Protein 5O77 (pdb70)

Solvent-accessible surface area: 16601 Å² total; per-residue (Å²): 52,103,105,100,93,126,124,43,56,80,61,48,74,40,7,51,105,3,26,23,59,19,86,38,42,99,68,138,86,66,50,92,64,43,37,43,28,40,48,0,53,106,22,67,5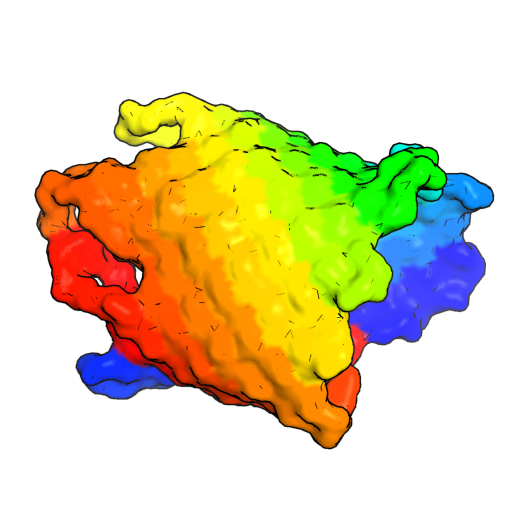3,94,85,69,126,112,48,42,5,48,24,33,78,19,57,20,51,30,51,45,80,110,165,87,70,68,82,69,122,60,36,10,42,29,66,12,91,99,24,56,112,178,10,18,102,10,122,14,33,21,63,0,0,0,38,39,0,0,43,10,3,47,74,18,15,44,37,12,14,49,0,0,9,42,66,25,2,1,0,0,8,38,1,48,19,0,22,2,58,78,3,78,44,76,96,48,136,44,128,22,41,35,34,0,92,5,116,0,23,129,28,43,129,145,66,56,84,52,82,3,1,5,55,9,95,1,37,2,43,33,81,47,81,161,100,17,60,11,86,15,51,12,90,0,10,3,77,5,3,114,71,2,76,90,59,68,64,30,92,101,0,42,2,95,1,58,12,34,65,61,75,32,116,69,71,4,31,5,71,2,77,0,24,0,73,15,0,0,6,4,103,46,80,56,14,0,35,68,0,51,0,84,2,26,2,80,5,88,40,79,139,126,6,54,41,48,6,92,2,52,2,41,0,72,0,46,116,6,80,65,39,98,63,20,110,25,27,70,11,44,13,23,62,5,54,0,65,12,43,31,71,65,121,90,190,60,54,8,48,22,43,7,73,25,87,23,78,16,108,93,76,95,4,6,151,34,5,57,21,78,13,47,26,39,26,1,67,8,95,8,100,54,69

Radius of gyration: 20.8 Å; Cα contacts (8 Å, |Δi|>4): 969; chains: 1; bounding box: 42×48×58 Å

Structure (mmCIF, N/CA/C/O backbone):
data_5O77
#
_entry.id   5O77
#
_cell.length_a   77.312
_cell.length_b   77.312
_cell.length_c   114.044
_cell.angle_alpha   90.00
_cell.angle_beta   90.00
_cell.angle_gamma   120.00
#
_symmetry.space_group_name_H-M   'P 63'
#
loop_
_entity.id
_entity.type
_entity.pdbx_description
1 polymer OmpK35
2 non-polymer 2-AMINO-2-HYDROXYMETHYL-PROPANE-1,3-DIOL
3 non-polymer (HYDROXYETHYLOXY)TRI(ETHYLOXY)OCTANE
4 water water
#
loop_
_atom_site.group_PDB
_atom_site.id
_atom_site.type_symbol
_atom_site.label_atom_id
_atom_site.label_alt_id
_atom_site.label_comp_id
_atom_site.label_asym_id
_atom_site.label_entity_id
_atom_site.label_seq_id
_atom_site.pdbx_PDB_ins_code
_atom_site.Cartn_x
_atom_site.Cartn_y
_atom_site.Cartn_z
_atom_site.occupancy
_atom_site.B_iso_or_equiv
_atom_site.auth_seq_id
_atom_site.auth_comp_id
_atom_site.auth_asym_id
_atom_site.auth_atom_id
_atom_site.pdbx_PDB_model_num
ATOM 1 N N . ALA A 1 1 ? -30.051 -24.961 -16.822 1.00 13.62 1 ALA A N 1
ATOM 2 C CA . ALA A 1 1 ? -30.489 -24.985 -18.239 1.00 13.67 1 ALA A CA 1
ATOM 3 C C . ALA A 1 1 ? -31.067 -23.633 -18.662 1.00 12.27 1 ALA A C 1
ATOM 4 O O . ALA A 1 1 ? -31.821 -23.058 -17.879 1.00 11.69 1 ALA A O 1
ATOM 6 N N . GLU A 1 2 ? -30.690 -23.212 -19.877 1.00 12.87 2 GLU A N 1
ATOM 7 C CA . GLU A 1 2 ? -31.194 -21.907 -20.373 1.00 12.58 2 GLU A CA 1
ATOM 8 C C . GLU A 1 2 ? -32.662 -22.106 -20.782 1.00 12.71 2 GLU A C 1
ATOM 9 O O . GLU A 1 2 ? -32.964 -22.849 -21.760 1.00 13.91 2 GLU A O 1
ATOM 15 N N . ILE A 1 3 ? -33.557 -21.430 -20.056 1.00 11.61 3 ILE A N 1
ATOM 16 C CA . ILE A 1 3 ? -35.023 -21.566 -20.304 1.00 11.48 3 ILE A CA 1
ATOM 17 C C . ILE A 1 3 ? -35.622 -20.313 -20.901 1.00 12.14 3 ILE A C 1
ATOM 18 O O . ILE A 1 3 ? -36.846 -20.294 -21.210 1.00 12.62 3 ILE A O 1
ATOM 23 N N . TYR A 1 4 ? -34.846 -19.224 -21.101 1.00 11.66 4 TYR A N 1
ATOM 24 C CA . TYR A 1 4 ? -35.294 -18.021 -21.724 1.00 11.89 4 TYR A CA 1
ATOM 25 C C . TYR A 1 4 ? -34.119 -17.307 -22.361 1.00 12.28 4 TYR A C 1
ATOM 26 O O . TYR A 1 4 ? -33.050 -17.234 -21.671 1.00 12.01 4 TYR A O 1
ATOM 35 N N . ASN A 1 5 ? -34.279 -16.820 -23.580 1.00 13.56 5 ASN A N 1
ATOM 36 C CA . ASN A 1 5 ? -33.189 -16.021 -24.262 1.00 14.75 5 ASN A CA 1
ATOM 37 C C . ASN A 1 5 ? -33.826 -15.220 -25.351 1.00 15.33 5 ASN A C 1
ATOM 38 O O . ASN A 1 5 ? -34.042 -15.698 -26.454 1.00 16.49 5 ASN A O 1
ATOM 43 N N . LYS A 1 6 ? -34.223 -14.022 -24.983 1.00 15.66 6 LYS A N 1
ATOM 44 C CA . LYS A 1 6 ? -34.996 -13.140 -25.912 1.00 18.34 6 LYS A CA 1
ATOM 45 C C . LYS A 1 6 ? -34.822 -11.665 -25.533 1.00 18.25 6 LYS A C 1
ATOM 46 O O . LYS A 1 6 ? -34.729 -11.314 -24.343 1.00 16.86 6 LYS A O 1
ATOM 52 N N . ASN A 1 7 ? -34.786 -10.871 -26.591 1.00 20.39 7 ASN A N 1
ATOM 53 C CA . ASN A 1 7 ? -34.728 -9.394 -26.433 1.00 22.02 7 ASN A CA 1
ATOM 54 C C . ASN A 1 7 ? -33.462 -9.026 -25.605 1.00 21.26 7 ASN A C 1
ATOM 55 O O . ASN A 1 7 ? -33.487 -8.091 -24.880 1.00 21.82 7 ASN A O 1
ATOM 60 N N . GLY A 1 8 ? -32.389 -9.766 -25.729 1.00 20.89 8 GLY A N 1
ATOM 61 C CA . GLY A 1 8 ? -31.126 -9.382 -25.001 1.00 21.08 8 GLY A CA 1
ATOM 62 C C . GLY A 1 8 ? -31.050 -9.899 -23.572 1.00 19.76 8 GLY A C 1
ATOM 63 O O . GLY A 1 8 ? -30.063 -9.525 -22.836 1.00 20.36 8 GLY A O 1
ATOM 64 N N . ASN A 1 9 ? -32.068 -10.705 -23.111 1.00 17.35 9 ASN A N 1
ATOM 65 C CA . ASN A 1 9 ? -32.168 -11.112 -21.705 1.00 16.28 9 ASN A CA 1
ATOM 66 C C . ASN A 1 9 ? -32.188 -12.629 -21.678 1.00 15.80 9 ASN A C 1
ATOM 67 O O . ASN A 1 9 ? -32.898 -13.226 -22.477 1.00 15.33 9 ASN A O 1
ATOM 72 N N . LYS A 1 10 ? -31.365 -13.214 -20.826 1.00 14.24 10 LYS A N 1
ATOM 73 C CA . LYS A 1 10 ? -31.268 -14.669 -20.710 1.00 14.78 10 LYS A CA 1
ATOM 74 C C . LYS A 1 10 ? -31.558 -15.101 -19.288 1.00 13.36 10 LYS A C 1
ATOM 75 O O . LYS A 1 10 ? -31.224 -14.380 -18.323 1.00 13.21 10 LYS A O 1
ATOM 81 N N . LEU A 1 11 ? -32.088 -16.301 -19.082 1.00 12.16 11 LEU A N 1
ATOM 82 C CA . LEU A 1 11 ? -32.291 -16.901 -17.751 1.00 12.21 11 LEU A CA 1
ATOM 83 C C . LEU A 1 11 ? -31.886 -18.355 -17.778 1.00 11.69 11 LEU A C 1
ATOM 84 O O . LEU A 1 11 ? -32.413 -19.138 -18.589 1.00 11.61 11 LEU A O 1
ATOM 89 N N . ASP A 1 12 ? -30.990 -18.717 -16.844 1.00 11.79 12 ASP A N 1
ATOM 90 C CA . ASP A 1 12 ? -30.521 -20.129 -16.680 1.00 12.69 12 ASP A CA 1
ATOM 91 C C . ASP A 1 12 ? -31.115 -20.612 -15.375 1.00 12.25 12 ASP A C 1
ATOM 92 O O . ASP A 1 12 ? -30.810 -20.071 -14.304 1.00 12.77 12 ASP A O 1
ATOM 97 N N . PHE A 1 13 ? -32.012 -21.615 -15.412 1.00 11.38 13 PHE A N 1
ATOM 98 C CA . PHE A 1 13 ? -32.634 -22.222 -14.239 1.00 11.01 13 PHE A CA 1
ATOM 99 C C . PHE A 1 13 ? -31.914 -23.548 -14.047 1.00 11.56 13 PHE A C 1
ATOM 100 O O . PHE A 1 13 ? -32.032 -24.429 -14.892 1.00 12.22 13 PHE A O 1
ATOM 108 N N . TYR A 1 14 ? -31.082 -23.637 -12.992 1.00 10.01 14 TYR A N 1
ATOM 109 C CA . TYR A 1 14 ? -30.180 -24.752 -12.773 1.00 10.78 14 TYR A CA 1
ATOM 110 C C . TYR A 1 14 ? -30.425 -25.368 -11.422 1.00 10.41 14 TYR A C 1
ATOM 111 O O . TYR A 1 14 ? -31.146 -24.824 -10.580 1.00 11.26 14 TYR A O 1
ATOM 120 N N . GLY A 1 15 ? -29.877 -26.560 -11.226 1.00 10.61 15 GLY A N 1
ATOM 121 C CA . GLY A 1 15 ? -30.066 -27.247 -9.966 1.00 11.12 15 GLY A CA 1
ATOM 122 C C . GLY A 1 15 ? -29.718 -28.701 -10.009 1.00 10.86 15 GLY A C 1
ATOM 123 O O . GLY A 1 15 ? -29.086 -29.173 -10.930 1.00 11.67 15 GLY A O 1
ATOM 124 N N . LYS A 1 16 ? -30.072 -29.379 -8.912 1.00 10.94 16 LYS A N 1
ATOM 125 C CA . LYS A 1 16 ? -29.740 -30.799 -8.767 1.00 11.72 16 LYS A CA 1
ATOM 126 C C . LYS A 1 16 ? -30.567 -31.418 -7.691 1.00 11.34 16 LYS A C 1
ATOM 127 O O . LYS A 1 16 ? -31.115 -30.784 -6.763 1.00 11.87 16 LYS A O 1
ATOM 133 N N . MET A 1 17 ? -30.743 -32.733 -7.843 1.00 11.03 17 MET A N 1
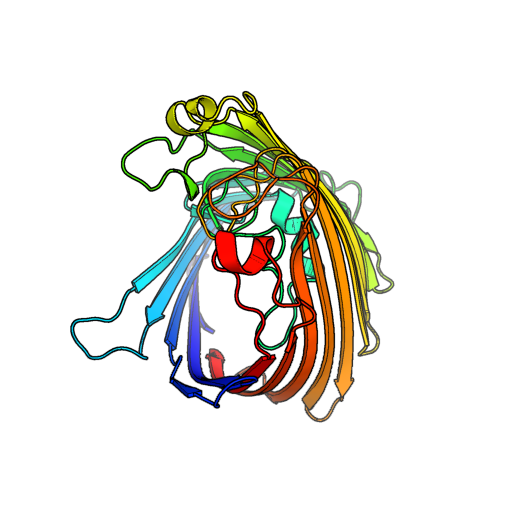ATOM 134 C CA . MET A 1 17 ? -31.387 -33.597 -6.859 1.00 10.84 17 MET A CA 1
ATOM 135 C C . MET A 1 17 ? -30.324 -34.608 -6.469 1.00 11.14 17 MET A C 1
ATOM 136 O O . MET A 1 17 ? -29.778 -35.377 -7.288 1.00 11.48 17 MET A O 1
ATOM 141 N N . VAL A 1 18 ? -29.982 -34.624 -5.159 1.00 11.29 18 VAL A N 1
ATOM 142 C CA . VAL A 1 18 ? -28.811 -35.375 -4.654 1.00 11.97 18 VAL A CA 1
ATOM 143 C C . VAL A 1 18 ? -29.321 -36.392 -3.621 1.00 12.20 18 VAL A C 1
ATOM 144 O O . VAL A 1 18 ? -29.701 -36.029 -2.455 1.00 12.18 18 VAL A O 1
ATOM 148 N N . GLY A 1 19 ? -29.393 -37.672 -4.012 1.00 11.32 19 GLY A N 1
ATOM 149 C CA . GLY A 1 19 ? -29.688 -38.775 -3.091 1.00 12.07 19 GLY A CA 1
ATOM 150 C C . GLY A 1 19 ? -28.392 -39.165 -2.451 1.00 12.74 19 GLY A C 1
ATOM 151 O O . GLY A 1 19 ? -27.501 -39.628 -3.120 1.00 13.23 19 GLY A O 1
ATOM 152 N N . GLU A 1 20 ? -28.288 -39.069 -1.121 1.00 12.49 20 GLU A N 1
ATOM 153 C CA . GLU A 1 20 ? -26.976 -39.241 -0.479 1.00 13.46 20 GLU A CA 1
ATOM 154 C C . GLU A 1 20 ? -27.143 -39.929 0.890 1.00 14.02 20 GLU A C 1
ATOM 155 O O . GLU A 1 20 ? -28.166 -39.668 1.561 1.00 13.63 20 GLU A O 1
ATOM 161 N N . HIS A 1 21 ? -26.181 -40.702 1.271 1.00 14.64 21 HIS A N 1
ATOM 162 C CA . HIS A 1 21 ? -26.188 -41.425 2.557 1.00 15.55 21 HIS A CA 1
ATOM 163 C C . HIS A 1 21 ? -24.786 -41.369 3.106 1.00 15.99 21 HIS A C 1
ATOM 164 O O . HIS A 1 21 ? -23.789 -41.606 2.384 1.00 16.73 21 HIS A O 1
ATOM 171 N N . VAL A 1 22 ? -24.665 -41.161 4.432 1.00 16.22 22 VAL A N 1
ATOM 172 C CA . VAL A 1 22 ? -23.371 -41.019 5.107 1.00 17.16 22 VAL A CA 1
ATOM 173 C C . VAL A 1 22 ? -23.273 -41.889 6.355 1.00 18.53 22 VAL A C 1
ATOM 174 O O . VAL A 1 22 ? -24.199 -41.913 7.192 1.00 18.66 22 VAL A O 1
ATOM 178 N N . TRP A 1 23 ? -22.180 -42.650 6.457 1.00 19.01 23 TRP A N 1
ATOM 179 C CA . TRP A 1 23 ? -21.875 -43.538 7.595 1.00 20.75 23 TRP A CA 1
ATOM 180 C C . TRP A 1 23 ? -20.748 -42.913 8.433 1.00 21.77 23 TRP A C 1
ATOM 181 O O . TRP A 1 23 ? -19.843 -42.226 7.925 1.00 21.54 23 TRP A O 1
ATOM 192 N N . THR A 1 24 ? -20.790 -43.177 9.738 1.00 23.56 24 THR A N 1
ATOM 193 C CA . THR A 1 24 ? -19.705 -42.858 10.636 1.00 26.36 24 THR A CA 1
ATOM 194 C C . THR A 1 24 ? -19.333 -44.142 11.355 1.00 28.08 24 THR A C 1
ATOM 195 O O . THR A 1 24 ? -20.198 -44.941 11.681 1.00 26.84 24 THR A O 1
ATOM 199 N N . THR A 1 25 ? -18.039 -44.360 11.581 1.00 29.90 25 THR A N 1
ATOM 200 C CA . THR A 1 25 ? -17.552 -45.611 12.169 1.00 35.48 25 THR A CA 1
ATOM 201 C C . THR A 1 25 ? -16.244 -45.329 12.953 1.00 39.42 25 THR A C 1
ATOM 202 O O . THR A 1 25 ? -15.495 -44.429 12.605 1.00 38.51 25 THR A O 1
ATOM 206 N N . ASN A 1 26 ? -16.002 -46.173 13.960 1.00 43.95 26 ASN A N 1
ATOM 207 C CA . ASN A 1 26 ? -14.791 -46.242 14.853 1.00 49.18 26 ASN A CA 1
ATOM 208 C C . ASN A 1 26 ? -15.354 -46.984 16.063 1.00 50.98 26 ASN A C 1
ATOM 209 O O . ASN A 1 26 ? -15.176 -48.193 16.157 1.00 56.81 26 ASN A O 1
ATOM 214 N N . GLY A 1 27 ? -16.102 -46.322 16.944 1.00 51.41 27 GLY A N 1
ATOM 215 C CA . GLY A 1 27 ? -16.879 -47.032 17.994 1.00 52.86 27 GLY A CA 1
ATOM 216 C C . GLY A 1 27 ? -18.362 -47.142 17.621 1.00 53.67 27 GLY A C 1
ATOM 217 O O . GLY A 1 27 ? -19.115 -46.160 17.779 1.00 57.67 27 GLY A O 1
ATOM 218 N N . ASP A 1 28 ? -18.772 -48.322 17.131 1.00 51.36 28 ASP A N 1
ATOM 219 C CA . ASP A 1 28 ? -20.091 -48.611 16.506 1.00 48.14 28 ASP A CA 1
ATOM 220 C C . ASP A 1 28 ? -20.484 -47.783 15.243 1.00 43.79 28 ASP A C 1
ATOM 221 O O . ASP A 1 28 ? -20.526 -46.550 15.290 1.00 45.77 28 ASP A O 1
ATOM 226 N N . THR A 1 29 ? -20.854 -48.460 14.155 1.00 40.58 29 THR A N 1
ATOM 227 C CA . THR A 1 29 ? -21.255 -47.765 12.931 1.00 38.16 29 THR A CA 1
ATOM 228 C C . THR A 1 29 ? -22.655 -47.215 13.070 1.00 36.72 29 THR A C 1
ATOM 229 O O . THR A 1 29 ? -23.510 -47.902 13.646 1.00 38.48 29 THR A O 1
ATOM 233 N N . SER A 1 30 ? -22.866 -46.012 12.530 1.00 31.97 30 SER A N 1
ATOM 234 C CA . SER A 1 30 ? -24.208 -45.440 12.399 1.00 30.75 30 SER A CA 1
ATOM 235 C C . SER A 1 30 ? -24.269 -44.750 11.055 1.00 27.18 30 SER A C 1
ATOM 236 O O . SER A 1 30 ? -23.233 -44.544 10.429 1.00 25.75 30 SER A O 1
ATOM 239 N N . SER A 1 31 ? -25.478 -44.422 10.602 1.00 25.34 31 SER A N 1
ATOM 240 C CA . SER A 1 31 ? -25.630 -43.875 9.249 1.00 24.30 31 SER A CA 1
ATOM 241 C C . SER A 1 31 ? -26.878 -43.117 9.156 1.00 23.16 31 SER A C 1
ATOM 242 O O . SER A 1 31 ? -27.841 -43.394 9.844 1.00 23.20 31 SER A O 1
ATOM 245 N N . ASP A 1 32 ? -26.855 -42.179 8.247 1.00 20.06 32 ASP A N 1
ATOM 246 C CA . ASP A 1 32 ? -27.987 -41.249 8.103 1.00 20.44 32 ASP A CA 1
ATOM 247 C C . ASP A 1 32 ? -28.183 -40.944 6.630 1.00 17.96 32 ASP A C 1
ATOM 248 O O . ASP A 1 32 ? -27.225 -40.756 5.858 1.00 17.33 32 ASP A O 1
ATOM 253 N N . ASP A 1 33 ? -29.432 -40.797 6.226 1.00 15.85 33 ASP A N 1
ATOM 254 C CA . ASP A 1 33 ? -29.725 -40.165 4.949 1.00 14.32 33 ASP A CA 1
ATOM 255 C C . ASP A 1 33 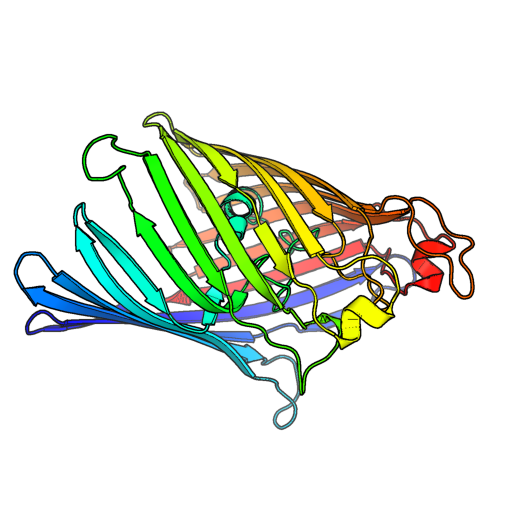? -29.353 -38.662 5.011 1.00 14.16 33 ASP A C 1
ATOM 256 O O . ASP A 1 33 ? -29.562 -38.014 6.074 1.00 14.44 33 ASP A O 1
ATOM 261 N N . THR A 1 34 ? -28.795 -38.119 3.935 1.00 13.85 34 THR A N 1
ATOM 262 C CA . THR A 1 34 ? -28.414 -36.694 3.834 1.00 13.49 34 THR A CA 1
ATOM 263 C C . THR A 1 34 ? -28.923 -36.068 2.496 1.00 12.91 34 THR A C 1
ATOM 264 O O . THR A 1 34 ? -28.375 -35.047 2.060 1.00 13.03 34 THR A O 1
ATOM 268 N N . THR A 1 35 ? -29.971 -36.660 1.913 1.00 12.04 35 THR A N 1
ATOM 269 C CA . THR A 1 35 ? -30.573 -36.179 0.636 1.00 11.46 35 THR A CA 1
ATOM 270 C C . THR A 1 35 ? -30.974 -34.706 0.691 1.00 11.55 35 THR A C 1
ATOM 271 O O . THR A 1 35 ? -31.523 -34.211 1.693 1.00 11.78 35 THR A O 1
ATOM 275 N N . TYR A 1 36 ? -30.786 -34.008 -0.452 1.00 11.41 36 TYR A N 1
ATOM 276 C CA . TYR A 1 36 ? -31.248 -32.657 -0.602 1.00 11.77 36 TYR A CA 1
ATOM 277 C C . TYR A 1 36 ? -31.517 -32.327 -2.062 1.00 11.72 36 TYR A C 1
ATOM 278 O O . TYR A 1 36 ? -31.113 -33.114 -2.950 1.00 12.04 36 TYR A O 1
ATOM 287 N N . ALA A 1 37 ? -32.141 -31.157 -2.297 1.00 11.15 37 ALA A N 1
ATOM 288 C CA . ALA A 1 37 ? -32.281 -30.556 -3.629 1.00 11.63 37 ALA A CA 1
ATOM 289 C C . ALA A 1 37 ? -31.735 -29.147 -3.599 1.00 12.77 37 ALA A C 1
ATOM 290 O O . ALA A 1 37 ? -31.768 -28.502 -2.540 1.00 12.75 37 ALA A O 1
ATOM 292 N N . ARG A 1 38 ? -31.309 -28.656 -4.748 1.00 12.14 38 ARG A N 1
ATOM 293 C CA . ARG A 1 38 ? -30.838 -27.268 -4.828 1.00 12.65 38 ARG A CA 1
ATOM 294 C C . ARG A 1 38 ? -31.340 -26.722 -6.169 1.00 13.24 38 ARG A C 1
ATOM 295 O O . ARG A 1 38 ? -31.314 -27.442 -7.201 1.00 14.29 38 ARG A O 1
ATOM 303 N N . ILE A 1 39 ? -31.761 -25.468 -6.178 1.00 12.12 39 ILE A N 1
ATOM 304 C CA . ILE A 1 39 ? -32.186 -24.799 -7.407 1.00 11.88 39 ILE A CA 1
ATOM 305 C C . ILE A 1 39 ? -31.531 -23.407 -7.423 1.00 11.98 39 ILE A C 1
ATOM 306 O O . ILE A 1 39 ? -31.197 -22.842 -6.382 1.00 12.15 39 ILE A O 1
ATOM 311 N N . GLY A 1 40 ? -31.478 -22.817 -8.615 1.00 11.33 40 GLY A N 1
ATOM 312 C CA . GLY A 1 40 ? -31.025 -21.441 -8.696 1.00 10.78 40 GLY A CA 1
ATOM 313 C C . GLY A 1 40 ? -31.308 -20.849 -10.052 1.00 11.47 40 GLY A C 1
ATOM 314 O O . GLY A 1 40 ? -31.713 -21.532 -10.975 1.00 10.71 40 GLY A O 1
ATOM 315 N N . LEU A 1 41 ? -31.029 -19.541 -10.135 1.00 10.41 41 LEU A N 1
ATOM 316 C CA . LEU A 1 41 ? -31.230 -18.772 -11.395 1.00 10.81 41 LEU A CA 1
ATOM 317 C C . LEU A 1 41 ? -30.009 -17.909 -11.632 1.00 11.00 41 LEU A C 1
ATOM 318 O O . LEU A 1 41 ? -29.554 -17.233 -10.679 1.00 11.62 41 LEU A O 1
ATOM 323 N N . LYS A 1 42 ? -29.560 -17.848 -12.864 1.00 11.16 42 LYS A N 1
ATOM 324 C CA . LYS A 1 42 ? -28.599 -16.826 -13.318 1.00 12.57 42 LYS A CA 1
ATOM 325 C C . LYS A 1 42 ? -29.309 -16.033 -14.414 1.00 12.34 42 LYS A C 1
ATOM 326 O O . LYS A 1 42 ? -29.723 -16.600 -15.436 1.00 12.78 42 LYS A O 1
ATOM 332 N N . GLY A 1 43 ? -29.436 -14.710 -14.227 1.00 11.52 43 GLY A N 1
ATOM 333 C CA . GLY A 1 43 ? -29.989 -13.805 -15.184 1.00 11.58 43 GLY A CA 1
ATOM 334 C C . GLY A 1 43 ? -28.946 -12.899 -15.786 1.00 11.82 43 GLY A C 1
ATOM 335 O O . GLY A 1 43 ? -28.060 -12.469 -15.064 1.00 11.49 43 GLY A O 1
ATOM 336 N N . GLU A 1 44 ? -29.099 -12.513 -17.055 1.00 12.42 44 GLU A N 1
ATOM 337 C CA . GLU A 1 44 ? -28.198 -11.566 -17.729 1.00 13.63 44 GLU A CA 1
ATOM 338 C C . GLU A 1 44 ? -28.927 -10.715 -18.694 1.00 13.91 44 GLU A C 1
ATOM 339 O O . GLU A 1 44 ? -29.760 -11.237 -19.463 1.00 14.10 44 GLU A O 1
ATOM 345 N N . THR A 1 45 ? -28.666 -9.385 -18.697 1.00 12.40 45 THR A N 1
ATOM 346 C CA . THR A 1 45 ? -29.330 -8.483 -19.615 1.00 12.66 45 THR A CA 1
ATOM 347 C C . THR A 1 45 ? -28.280 -7.589 -20.295 1.00 13.19 45 THR A C 1
ATOM 348 O O . THR A 1 45 ? -27.412 -6.983 -19.648 1.00 13.41 45 THR A O 1
ATOM 352 N N . GLN A 1 46 ? -28.378 -7.456 -21.624 1.00 13.28 46 GLN A N 1
ATOM 353 C CA . GLN A 1 46 ? -27.529 -6.578 -22.361 1.00 14.25 46 GLN A CA 1
ATOM 354 C C . GLN A 1 46 ? -28.064 -5.173 -22.242 1.00 14.90 46 GLN A C 1
ATOM 355 O O . GLN A 1 46 ? -29.122 -4.817 -22.850 1.00 16.31 46 GLN A O 1
ATOM 361 N N . ILE A 1 47 ? -27.365 -4.304 -21.525 1.00 14.92 47 ILE A N 1
ATOM 362 C CA . ILE A 1 47 ? -27.892 -2.924 -21.314 1.00 15.79 47 ILE A CA 1
ATOM 363 C C . ILE A 1 47 ? -27.489 -1.990 -22.467 1.00 16.80 47 ILE A C 1
ATOM 364 O O . ILE A 1 47 ? -28.349 -1.290 -23.041 1.00 18.16 47 ILE A O 1
ATOM 369 N N . ASN A 1 48 ? -26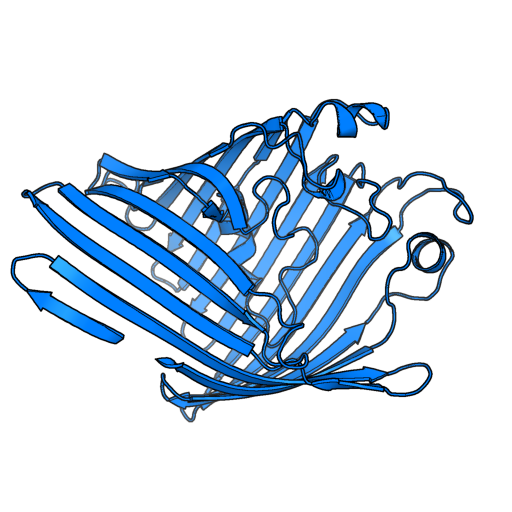.207 -1.945 -22.845 1.00 17.55 48 ASN A N 1
ATOM 370 C CA . ASN A 1 48 ? -25.742 -1.150 -24.001 1.00 19.73 48 ASN A CA 1
ATOM 371 C C . ASN A 1 48 ? -24.459 -1.818 -24.524 1.00 21.09 48 ASN A C 1
ATOM 372 O O . ASN A 1 48 ? -24.167 -2.922 -24.100 1.00 20.02 48 ASN A O 1
ATOM 377 N N . ASP A 1 49 ? -23.664 -1.177 -25.379 1.00 23.15 49 ASP A N 1
ATOM 378 C CA . ASP A 1 49 ? -22.459 -1.872 -25.868 1.00 26.24 49 ASP A CA 1
ATOM 379 C C . ASP A 1 49 ? -21.433 -2.183 -24.849 1.00 27.63 49 ASP A C 1
ATOM 380 O O . ASP A 1 49 ? -20.778 -3.210 -24.955 1.00 30.33 49 ASP A O 1
ATOM 385 N N . GLN A 1 50 ? -21.366 -1.400 -23.787 1.00 27.13 50 GLN A N 1
ATOM 386 C CA . GLN A 1 50 ? -20.303 -1.652 -22.830 1.00 29.01 50 GLN A CA 1
ATOM 387 C C . GLN A 1 50 ? -20.845 -2.169 -21.508 1.00 26.24 50 GLN A C 1
ATOM 388 O O . GLN A 1 50 ? -20.038 -2.414 -20.663 1.00 28.78 50 GLN A O 1
ATOM 394 N N . LEU A 1 51 ? -22.157 -2.314 -21.319 1.00 21.76 51 LEU A N 1
ATOM 395 C CA . LEU A 1 51 ? -22.699 -2.668 -19.990 1.00 19.58 51 LEU A CA 1
ATOM 396 C C . LEU A 1 51 ? -23.638 -3.874 -20.044 1.00 17.35 51 LEU A C 1
ATOM 397 O O . LEU A 1 51 ? -24.590 -3.882 -20.849 1.00 16.17 51 LEU A O 1
ATOM 402 N N . ILE A 1 52 ? -23.395 -4.836 -19.139 1.00 15.90 52 ILE A N 1
ATOM 403 C CA . ILE A 1 52 ? -24.285 -5.995 -18.931 1.00 14.78 52 ILE A CA 1
ATOM 404 C C . ILE A 1 52 ? -24.752 -5.970 -17.508 1.00 14.27 52 ILE A C 1
ATOM 405 O O . ILE A 1 52 ? -23.923 -5.757 -16.600 1.00 15.57 52 ILE A O 1
ATOM 410 N N . GLY A 1 53 ? -26.009 -6.235 -17.271 1.00 12.66 53 GLY A N 1
ATOM 411 C CA . GLY A 1 53 ? -26.522 -6.426 -15.905 1.00 12.46 53 GLY A CA 1
ATOM 412 C C . GLY A 1 53 ? -26.712 -7.891 -15.583 1.00 12.10 53 GLY A C 1
ATOM 413 O O . GLY A 1 53 ? -27.034 -8.689 -16.516 1.00 12.37 53 GLY A O 1
ATOM 414 N N . TYR A 1 54 ? -26.583 -8.301 -14.314 1.00 11.67 54 TYR A N 1
ATOM 415 C CA . TYR A 1 54 ? -26.733 -9.692 -13.970 1.00 11.31 54 TYR A CA 1
ATOM 416 C C . TYR A 1 54 ? -27.258 -9.917 -12.574 1.00 11.47 54 TYR A C 1
ATOM 417 O O . TYR A 1 54 ? -27.138 -9.037 -11.738 1.00 12.45 54 TYR A O 1
ATOM 426 N N . GLY A 1 55 ? -27.818 -11.088 -12.314 1.00 11.24 55 GLY A N 1
ATOM 427 C CA . GLY A 1 55 ? -28.258 -11.467 -11.002 1.00 11.27 55 GLY A CA 1
ATOM 428 C C . GLY A 1 55 ? -28.095 -12.963 -10.788 1.00 11.15 55 GLY A C 1
ATOM 429 O O . GLY A 1 55 ? -28.109 -13.751 -11.774 1.00 11.86 55 GLY A O 1
ATOM 430 N N . GLN A 1 56 ? -27.930 -13.392 -9.533 1.00 11.01 56 GLN A N 1
ATOM 431 C CA . GLN A 1 56 ? -27.874 -14.853 -9.228 1.00 10.98 56 GLN A CA 1
ATOM 432 C C . GLN A 1 56 ? -28.585 -15.072 -7.900 1.00 10.97 56 GLN A C 1
ATOM 433 O O . GLN A 1 56 ? -28.414 -14.285 -6.941 1.00 11.55 56 GLN A O 1
ATOM 439 N N . TRP A 1 57 ? -29.300 -16.157 -7.828 1.00 10.45 57 TRP A N 1
ATOM 440 C CA . TRP A 1 57 ? -29.977 -16.660 -6.607 1.00 10.93 57 TRP A CA 1
ATOM 441 C C . TRP A 1 57 ? -29.765 -18.142 -6.568 1.00 10.71 57 TRP A C 1
ATOM 442 O O . TRP A 1 57 ? -29.871 -18.809 -7.607 1.00 10.49 57 TRP A O 1
ATOM 453 N N . GLU A 1 58 ? -29.494 -18.690 -5.385 1.00 10.05 58 GLU A N 1
ATOM 454 C CA . GLU A 1 58 ? -29.303 -20.135 -5.236 1.00 10.18 58 GLU A CA 1
ATOM 455 C C . GLU A 1 58 ? -29.866 -20.592 -3.905 1.00 10.86 58 GLU A C 1
ATOM 456 O O . GLU A 1 58 ? -29.624 -19.909 -2.886 1.00 10.99 58 GLU A O 1
ATOM 462 N N . TYR A 1 59 ? -30.595 -21.686 -3.917 1.00 10.66 59 TYR A N 1
ATOM 463 C CA . TYR A 1 59 ? -31.495 -22.081 -2.785 1.00 10.83 59 TYR A CA 1
ATOM 464 C C . TYR A 1 59 ? -31.413 -23.576 -2.530 1.00 11.69 59 TYR A C 1
ATOM 465 O O . TYR A 1 59 ? -31.640 -24.373 -3.427 1.00 12.29 59 TYR A O 1
ATOM 474 N N . ASN A 1 60 ? -31.065 -23.920 -1.287 1.00 11.44 60 ASN A N 1
ATOM 475 C CA . ASN A 1 60 ? -30.880 -25.269 -0.797 1.00 11.44 60 ASN A CA 1
ATOM 476 C C . ASN A 1 60 ? -32.121 -25.718 -0.067 1.00 11.02 60 ASN A C 1
ATOM 477 O O . ASN A 1 60 ? -32.615 -24.978 0.819 1.00 11.90 60 ASN A O 1
ATOM 482 N N . MET A 1 61 ? -32.592 -26.951 -0.285 1.00 11.35 61 MET A N 1
ATOM 483 C CA . MET A 1 61 ? -33.739 -27.525 0.408 1.00 11.42 61 MET A CA 1
ATOM 484 C C . MET A 1 61 ? -33.379 -28.914 0.996 1.00 11.63 61 MET A C 1
ATOM 485 O O . MET A 1 61 ? -33.166 -29.872 0.234 1.00 11.74 61 MET A O 1
ATOM 490 N N . ASP A 1 62 ? -33.260 -29.031 2.320 1.00 11.41 62 ASP A N 1
ATOM 491 C CA . ASP A 1 62 ? -33.029 -30.316 2.935 1.00 12.32 62 ASP A CA 1
ATOM 492 C C . ASP A 1 62 ? -34.194 -31.234 2.627 1.00 12.36 62 ASP A C 1
ATOM 493 O O . ASP A 1 62 ? -35.340 -30.849 2.773 1.00 12.42 62 ASP A O 1
ATOM 498 N N . ALA A 1 63 ? -33.897 -32.494 2.329 1.00 11.55 63 ALA A N 1
ATOM 499 C CA . ALA A 1 63 ? -34.933 -33.522 2.161 1.00 11.94 63 ALA A CA 1
ATOM 500 C C . ALA A 1 63 ? -34.645 -34.739 3.014 1.00 12.95 63 ALA A C 1
ATOM 501 O O . ALA A 1 63 ? -35.367 -35.732 2.837 1.00 15.67 63 ALA A O 1
ATOM 503 N N . SER A 1 64 ? -33.746 -34.648 4.005 1.00 12.44 64 SER A N 1
ATOM 504 C CA . SER A 1 64 ? -33.400 -35.765 4.873 1.00 13.04 64 SER A CA 1
ATOM 505 C C . SER A 1 64 ? -34.197 -35.823 6.155 1.00 13.43 64 SER A C 1
ATOM 506 O O . SER A 1 64 ? -34.240 -36.894 6.765 1.00 14.45 64 SER A O 1
ATOM 509 N N . ASN A 1 65 ? -34.751 -34.690 6.563 1.00 13.12 65 ASN A N 1
ATOM 510 C CA . ASN A 1 65 ? -35.624 -34.602 7.728 1.00 13.83 65 ASN A CA 1
ATOM 511 C C . ASN A 1 65 ? -37.053 -34.848 7.277 1.00 13.17 65 ASN A C 1
ATOM 512 O O . ASN A 1 65 ? -37.365 -34.844 6.066 1.00 12.71 65 ASN A O 1
ATOM 517 N N . VAL A 1 66 ? -37.900 -35.059 8.258 1.00 12.93 66 VAL A N 1
ATOM 518 C CA . VAL A 1 66 ? -39.345 -35.219 8.009 1.00 12.75 66 VAL A CA 1
ATOM 519 C C . VAL A 1 66 ? -39.990 -33.927 7.471 1.00 12.78 66 VAL A C 1
ATOM 520 O O . VAL A 1 66 ? -39.547 -32.808 7.756 1.00 12.52 66 VAL A O 1
ATOM 524 N N . GLU A 1 67 ? -41.086 -34.076 6.760 1.00 12.78 67 GLU A N 1
ATOM 525 C CA . GLU A 1 67 ? -41.843 -32.914 6.397 1.00 12.54 67 GLU A CA 1
ATOM 526 C C . GLU A 1 67 ? -42.304 -32.202 7.656 1.00 13.47 67 GLU A C 1
ATOM 527 O O . GLU A 1 67 ? -42.876 -32.798 8.577 1.00 14.46 67 GLU A O 1
ATOM 533 N N . GLY A 1 68 ? -42.095 -30.872 7.598 1.00 14.76 68 GLY A N 1
ATOM 534 C CA . GLY A 1 68 ? -42.404 -29.993 8.735 1.00 16.28 68 GLY A CA 1
ATOM 535 C C . GLY A 1 68 ? -41.153 -29.631 9.540 1.00 17.28 68 GLY A C 1
ATOM 536 O O . GLY A 1 68 ? -41.219 -28.687 10.381 1.00 19.97 68 GLY A O 1
ATOM 537 N N . SER A 1 69 ? -40.051 -30.347 9.310 1.00 16.08 69 SER A N 1
ATOM 538 C CA . SER A 1 69 ? -38.752 -30.083 10.051 1.00 15.92 69 SER A CA 1
ATOM 539 C C . SER A 1 69 ? -37.551 -29.887 9.148 1.00 15.30 69 SER A C 1
ATOM 540 O O . SER A 1 69 ? -36.419 -29.978 9.637 1.00 16.27 69 SER A O 1
ATOM 543 N N . GLN A 1 70 ? -37.728 -29.637 7.836 1.00 14.24 70 GLN A N 1
ATOM 544 C CA . GLN A 1 70 ? -36.624 -29.479 6.889 1.00 13.76 70 GLN A CA 1
ATOM 545 C C . GLN A 1 70 ? -36.186 -28.041 6.716 1.00 14.75 70 GLN A C 1
ATOM 546 O O . GLN A 1 70 ? -37.014 -27.170 6.404 1.00 17.63 70 GLN A O 1
ATOM 552 N N . THR A 1 71 ? -34.916 -27.730 6.893 1.00 14.92 71 THR A N 1
ATOM 553 C CA . THR A 1 71 ? -34.415 -26.402 6.727 1.00 14.76 71 THR A CA 1
ATOM 554 C C . THR A 1 71 ? -34.203 -26.035 5.265 1.00 13.55 71 THR A C 1
ATOM 555 O O . THR A 1 71 ? -33.821 -26.919 4.469 1.00 14.57 71 THR A O 1
ATOM 559 N N . THR A 1 72 ? -34.436 -24.764 4.900 1.00 12.42 72 THR A N 1
ATOM 560 C CA . THR A 1 72 ? -34.065 -24.224 3.653 1.00 11.63 72 THR A CA 1
ATOM 561 C C . THR A 1 72 ? -33.096 -23.109 3.808 1.00 11.43 72 THR A C 1
ATOM 562 O O . THR A 1 72 ? -32.991 -22.525 4.898 1.00 11.94 72 THR A O 1
ATOM 566 N N . LYS A 1 73 ? -32.281 -22.886 2.759 1.00 10.56 73 LYS A N 1
ATOM 567 C CA . LYS A 1 73 ? -31.174 -21.903 2.848 1.00 11.49 73 LYS A CA 1
ATOM 568 C C . LYS A 1 73 ? -31.030 -21.148 1.542 1.00 11.39 73 LYS A C 1
ATOM 569 O O . LYS A 1 73 ? -30.868 -21.799 0.482 1.00 11.18 73 LYS A O 1
ATOM 575 N N . THR A 1 74 ? -31.032 -19.782 1.581 1.00 11.27 74 THR A N 1
ATOM 576 C CA . THR A 1 74 ? -30.590 -19.011 0.398 1.00 11.34 74 THR A CA 1
ATOM 577 C C . THR A 1 74 ? -29.079 -18.884 0.535 1.00 11.19 74 THR A C 1
ATOM 578 O O . THR A 1 74 ? -28.539 -18.185 1.404 1.00 11.73 74 THR A O 1
ATOM 582 N N . ARG A 1 75 ? -28.392 -19.621 -0.344 1.00 10.39 75 ARG A N 1
ATOM 583 C CA . ARG A 1 75 ? -26.991 -19.685 -0.394 1.00 10.45 75 ARG A CA 1
ATOM 584 C C . ARG A 1 75 ? -26.371 -18.397 -1.022 1.00 10.46 75 ARG A C 1
ATOM 585 O O . ARG A 1 75 ? -25.339 -17.890 -0.537 1.00 10.98 75 ARG A O 1
ATOM 593 N N . LEU A 1 76 ? -26.960 -17.927 -2.138 1.00 10.66 76 LEU A N 1
ATOM 594 C CA . LEU A 1 76 ? -26.484 -16.743 -2.865 1.00 10.83 76 LEU A CA 1
ATOM 595 C C . LEU A 1 76 ? -27.684 -15.910 -3.261 1.00 10.56 76 LEU A C 1
ATOM 596 O O . LEU A 1 76 ? -28.736 -16.429 -3.613 1.00 10.70 76 LEU A O 1
ATOM 601 N N . ALA A 1 77 ? -27.498 -14.585 -3.204 1.00 10.98 77 ALA A N 1
ATOM 602 C CA . ALA A 1 77 ? -28.505 -13.646 -3.737 1.00 10.41 77 ALA A CA 1
ATOM 603 C C . ALA A 1 77 ? -27.795 -12.329 -3.984 1.00 10.71 77 ALA A C 1
ATOM 604 O O . ALA A 1 77 ? -27.424 -11.634 -2.987 1.00 11.15 77 ALA A O 1
ATOM 606 N N . PHE A 1 78 ? -27.539 -11.963 -5.264 1.00 10.29 78 PHE A N 1
ATOM 607 C CA . PHE A 1 78 ? -26.796 -10.732 -5.553 1.00 10.66 78 PHE A CA 1
ATOM 608 C C . PHE A 1 78 ? -27.183 -10.249 -6.929 1.00 10.81 78 PHE A C 1
ATOM 609 O O . PHE A 1 78 ? -27.675 -10.991 -7.785 1.00 11.03 78 PHE A O 1
ATOM 617 N N . ALA A 1 79 ? -26.877 -8.994 -7.152 1.00 11.02 79 ALA A N 1
ATOM 618 C CA . ALA A 1 79 ? -27.046 -8.344 -8.470 1.00 11.39 79 ALA A CA 1
ATOM 619 C C . ALA A 1 79 ? -25.862 -7.455 -8.726 1.00 11.86 79 ALA A C 1
ATOM 620 O O . ALA A 1 79 ? -25.162 -6.956 -7.823 1.00 12.09 79 ALA A O 1
ATOM 622 N N . GLY A 1 80 ? -25.537 -7.285 -10.014 1.00 11.30 80 GLY A N 1
ATOM 623 C CA . GLY A 1 80 ? -24.369 -6.571 -10.456 1.00 12.01 80 GLY A CA 1
ATOM 624 C C . GLY A 1 80 ? -24.369 -5.999 -11.876 1.00 12.29 80 GLY A C 1
ATOM 625 O O . GLY A 1 80 ? -25.314 -6.263 -12.620 1.00 11.74 80 GLY A O 1
ATOM 626 N N . LEU A 1 81 ? -23.300 -5.251 -12.162 1.00 12.99 81 LEU A N 1
ATOM 627 C CA . LEU A 1 81 ? -23.053 -4.629 -13.438 1.00 14.03 81 LEU A CA 1
ATOM 628 C C . LEU A 1 81 ? -21.668 -5.041 -13.873 1.00 15.27 81 LEU A C 1
ATOM 629 O O . LEU A 1 81 ? -20.711 -5.023 -13.083 1.00 15.30 81 LEU A O 1
ATOM 634 N N . LYS A 1 82 ? -21.467 -5.261 -15.184 1.00 16.18 82 LYS A N 1
ATOM 635 C CA . LYS A 1 82 ? -20.114 -5.534 -15.680 1.00 17.89 82 LYS A CA 1
ATOM 636 C C . LYS A 1 82 ? -19.871 -4.711 -16.936 1.00 18.94 82 LYS A C 1
ATOM 637 O O . LYS A 1 82 ? -20.770 -4.595 -17.785 1.00 17.31 82 LYS A O 1
ATOM 643 N N . ALA A 1 83 ? -18.675 -4.189 -17.077 1.00 19.74 83 ALA A N 1
ATOM 644 C CA . ALA A 1 83 ? -18.368 -3.218 -18.093 1.00 22.68 83 ALA A CA 1
ATOM 645 C C . ALA A 1 83 ? -17.021 -3.472 -18.727 1.00 23.79 83 ALA A C 1
ATOM 646 O O . ALA A 1 83 ? -16.148 -2.625 -18.764 1.00 25.15 83 ALA A O 1
ATOM 648 N N . GLY A 1 84 ? -16.856 -4.677 -19.241 1.00 25.51 84 GLY A N 1
ATOM 649 C CA . GLY A 1 84 ? -15.639 -5.051 -19.996 1.00 27.21 84 GLY A CA 1
ATOM 650 C C . GLY A 1 84 ? -14.377 -4.866 -19.174 1.00 27.78 84 GLY A C 1
ATOM 651 O O . GLY A 1 84 ? -14.287 -5.319 -18.035 1.00 27.46 84 GLY A O 1
ATOM 652 N N . GLU A 1 85 ? -13.385 -4.216 -19.781 1.00 29.22 85 GLU A N 1
ATOM 653 C CA . GLU A 1 85 ? -12.092 -3.895 -19.139 1.00 29.67 85 GLU A CA 1
ATOM 654 C C . GLU A 1 85 ? -12.196 -3.024 -17.897 1.00 28.21 85 GLU A C 1
ATOM 655 O O . GLU A 1 85 ? -11.258 -2.995 -17.107 1.00 27.34 85 GLU A O 1
ATOM 661 N N . TYR A 1 86 ? -13.302 -2.324 -17.702 1.00 25.35 86 TYR A N 1
ATOM 662 C CA . TYR A 1 86 ? -13.516 -1.564 -16.465 1.00 25.76 86 TYR A CA 1
ATOM 663 C C . TYR A 1 86 ? -13.795 -2.442 -15.270 1.00 23.78 86 TYR A C 1
ATOM 664 O O . TYR A 1 86 ? -13.671 -1.954 -14.153 1.00 25.29 86 TYR A O 1
ATOM 673 N N . GLY A 1 87 ? -14.216 -3.683 -15.486 1.00 19.31 87 GLY A N 1
ATOM 674 C CA . GLY A 1 87 ? -14.489 -4.633 -14.389 1.00 18.30 87 GLY A CA 1
ATOM 675 C C . GLY A 1 87 ? -15.985 -4.836 -14.107 1.00 17.50 87 GLY A C 1
ATOM 676 O O . GLY A 1 87 ? -16.828 -4.398 -14.887 1.00 18.08 87 GLY A O 1
ATOM 677 N N . SER A 1 88 ? -16.280 -5.441 -12.965 1.00 16.49 88 SER A N 1
ATOM 678 C CA . SER A 1 88 ? -17.662 -5.725 -12.536 1.00 15.63 88 SER A CA 1
ATOM 679 C C . SER A 1 88 ? -17.819 -5.372 -11.084 1.00 15.67 88 SER A C 1
ATOM 680 O O . SER A 1 88 ? -16.832 -5.281 -10.334 1.00 15.14 88 SER A O 1
ATOM 683 N N . PHE A 1 89 ? -19.058 -5.114 -10.685 1.00 15.29 89 PHE A N 1
ATOM 684 C CA . PHE A 1 89 ? -19.427 -4.836 -9.292 1.00 15.01 89 PHE A CA 1
ATOM 685 C C . PHE A 1 89 ? -20.691 -5.568 -8.974 1.00 14.53 89 PHE A C 1
ATOM 686 O O . PHE A 1 89 ? -21.674 -5.410 -9.717 1.00 13.91 89 PHE A O 1
ATOM 694 N N . ASP A 1 90 ? -20.719 -6.350 -7.883 1.00 13.46 90 ASP A N 1
ATOM 695 C CA . ASP A 1 90 ? -21.948 -6.888 -7.411 1.00 13.09 90 ASP A CA 1
ATOM 696 C C . ASP A 1 90 ? -22.096 -6.742 -5.878 1.00 12.76 90 ASP A C 1
ATOM 697 O O . ASP A 1 90 ? -21.075 -6.550 -5.169 1.00 12.64 90 ASP A O 1
ATOM 702 N N . TYR A 1 91 ? -23.314 -6.826 -5.388 1.00 11.90 91 TYR A N 1
ATOM 703 C CA . TYR A 1 91 ? -23.631 -6.717 -3.935 1.00 12.01 91 TYR A CA 1
ATOM 704 C C . TYR A 1 91 ? -24.717 -7.668 -3.533 1.00 11.58 91 TYR A C 1
ATOM 705 O O . TYR A 1 91 ? -25.725 -7.842 -4.214 1.00 11.60 91 TYR A O 1
ATOM 714 N N . GLY A 1 92 ? -24.546 -8.318 -2.378 1.00 11.58 92 GLY A N 1
ATOM 715 C CA . GLY A 1 92 ? -25.564 -9.097 -1.723 1.00 11.29 92 GLY A CA 1
ATOM 716 C C . GLY A 1 92 ? -24.952 -10.190 -0.878 1.00 11.36 92 GLY A C 1
ATOM 717 O O . GLY A 1 92 ? -23.877 -9.984 -0.264 1.00 12.04 92 GLY A O 1
ATOM 718 N N . ARG A 1 93 ? -25.609 -11.354 -0.858 1.00 10.90 93 ARG A N 1
ATOM 719 C CA . ARG A 1 93 ? -25.033 -12.570 -0.247 1.00 10.59 93 ARG A CA 1
ATOM 720 C C . ARG A 1 93 ? -24.169 -13.301 -1.282 1.00 10.81 93 ARG A C 1
ATOM 721 O O . ARG A 1 93 ? -24.750 -13.664 -2.329 1.00 11.49 93 ARG A O 1
ATOM 729 N N . ASN A 1 94 ? -22.854 -13.440 -1.054 1.00 11.16 94 ASN A N 1
ATOM 730 C CA . ASN A 1 94 ? -21.969 -13.966 -2.059 1.00 11.36 94 ASN A CA 1
ATOM 731 C C . ASN A 1 94 ? -20.776 -14.638 -1.355 1.00 11.49 94 ASN A C 1
ATOM 732 O O . ASN A 1 94 ? -20.610 -14.531 -0.125 1.00 11.85 94 ASN A O 1
ATOM 737 N N . TYR A 1 95 ? -19.921 -15.286 -2.168 1.00 11.62 95 TYR A N 1
ATOM 738 C CA . TYR A 1 95 ? -18.648 -15.814 -1.645 1.00 12.03 95 TYR A CA 1
ATOM 739 C C . TYR A 1 95 ? -17.711 -14.681 -1.281 1.00 12.28 95 TYR A C 1
ATOM 740 O O . TYR A 1 95 ? -17.517 -13.680 -2.044 1.00 13.54 95 TYR A O 1
ATOM 749 N N . GLY A 1 96 ? -16.991 -14.864 -0.177 1.00 12.96 96 GLY A N 1
ATOM 750 C CA . GLY A 1 96 ? -15.893 -14.002 0.177 1.00 13.20 96 GLY A CA 1
ATOM 751 C C . GLY A 1 96 ? -14.787 -13.987 -0.863 1.00 13.63 96 GLY A C 1
ATOM 752 O O . GLY A 1 96 ? -14.498 -14.990 -1.492 1.00 14.36 96 GLY A O 1
ATOM 753 N N . ALA A 1 97 ? -14.079 -12.872 -1.067 1.00 14.19 97 ALA A N 1
ATOM 754 C CA . ALA A 1 97 ? -13.075 -12.802 -2.106 1.00 13.88 97 ALA A CA 1
ATOM 755 C C . ALA A 1 97 ? -11.888 -13.717 -1.834 1.00 13.98 97 ALA A C 1
ATOM 756 O O . ALA A 1 97 ? -11.366 -14.336 -2.766 1.00 13.74 97 ALA A O 1
ATOM 758 N N . ILE A 1 98 ? -11.452 -13.810 -0.551 1.00 14.27 98 ILE A N 1
ATOM 759 C CA . ILE A 1 98 ? -10.311 -14.710 -0.246 1.00 14.94 98 ILE A CA 1
ATOM 760 C C . ILE A 1 98 ? -10.639 -16.155 -0.534 1.00 14.73 98 ILE A C 1
ATOM 761 O O . ILE A 1 98 ? -9.720 -16.940 -0.771 1.00 15.27 98 ILE A O 1
ATOM 766 N N . TYR A 1 99 ? -11.913 -16.535 -0.576 1.00 13.53 99 TYR A N 1
ATOM 767 C CA . TYR A 1 99 ? -12.288 -17.932 -1.002 1.00 14.06 99 TYR A CA 1
ATOM 768 C C . TYR A 1 99 ? -11.798 -18.228 -2.421 1.00 14.39 99 TYR A C 1
ATOM 769 O O . TYR A 1 99 ? -11.574 -19.396 -2.767 1.00 14.41 99 TYR A O 1
ATOM 778 N N . ASP A 1 100 ? -11.568 -17.243 -3.273 1.00 14.06 100 ASP A N 1
ATOM 779 C CA . ASP A 1 100 ? -10.905 -17.494 -4.568 1.00 14.61 100 ASP A CA 1
ATOM 780 C C . ASP A 1 100 ? -9.684 -18.426 -4.451 1.00 14.60 100 ASP A C 1
ATOM 781 O O . ASP A 1 100 ? -9.389 -19.227 -5.339 1.00 15.45 100 ASP A O 1
ATOM 786 N N . VAL A 1 101 ? -8.938 -18.237 -3.350 1.00 15.33 101 VAL A N 1
ATOM 787 C CA . VAL A 1 101 ? -7.662 -18.943 -3.138 1.00 15.73 101 VAL A CA 1
ATOM 788 C C . VAL A 1 101 ? -7.937 -20.376 -2.683 1.00 16.34 101 VAL A C 1
ATOM 789 O O . VAL A 1 101 ? -7.170 -21.273 -3.023 1.00 18.59 101 VAL A O 1
ATOM 793 N N . GLU A 1 102 ? -9.067 -20.589 -2.017 1.00 15.27 102 GLU A N 1
ATOM 794 C CA . GLU A 1 102 ? -9.470 -21.937 -1.537 1.00 14.61 102 GLU A CA 1
ATOM 795 C C . GLU A 1 102 ? -10.155 -22.776 -2.587 1.00 15.03 102 GLU A C 1
ATOM 796 O O . GLU A 1 102 ? -10.138 -24.016 -2.498 1.00 15.17 102 GLU A O 1
ATOM 802 N N . ALA A 1 103 ? -10.629 -22.173 -3.677 1.00 15.15 103 ALA A N 1
ATOM 803 C CA . ALA A 1 103 ? -11.399 -22.904 -4.684 1.00 15.31 103 ALA A CA 1
ATOM 804 C C . ALA A 1 103 ? -10.673 -24.068 -5.330 1.00 16.01 103 ALA A C 1
ATOM 805 O O . ALA A 1 103 ? -11.281 -25.115 -5.589 1.00 17.44 103 ALA A O 1
ATOM 807 N N . ALA A 1 104 ? -9.382 -23.916 -5.485 1.00 16.68 104 ALA A N 1
ATOM 808 C CA . ALA A 1 104 ? -8.574 -24.973 -6.160 1.00 17.85 104 ALA A CA 1
ATOM 809 C C . ALA A 1 104 ? -8.529 -26.285 -5.414 1.00 16.98 104 ALA A C 1
ATOM 810 O O . ALA A 1 104 ? -8.607 -27.379 -6.060 1.00 16.97 104 ALA A O 1
ATOM 812 N N . THR A 1 105 ? -8.445 -26.203 -4.078 1.00 16.08 105 THR A N 1
ATOM 813 C CA . THR A 1 105 ? -8.412 -27.492 -3.283 1.00 15.74 105 THR A CA 1
ATOM 814 C C . THR A 1 105 ? -9.798 -27.927 -2.763 1.00 15.86 105 THR A C 1
ATOM 815 O O . THR A 1 105 ? -9.985 -29.085 -2.384 1.00 17.53 105 THR A O 1
ATOM 819 N N . ASP A 1 106 ? -10.795 -27.044 -2.809 1.00 15.34 106 ASP A N 1
ATOM 820 C CA . ASP A 1 106 ? -12.170 -27.367 -2.406 1.00 15.33 106 ASP A CA 1
ATOM 821 C C . ASP A 1 106 ? -12.911 -28.033 -3.549 1.00 15.10 106 ASP A C 1
ATOM 822 O O . ASP A 1 106 ? -13.907 -27.525 -4.089 1.00 16.17 106 ASP A O 1
ATOM 827 N N . MET A 1 107 ? -12.400 -29.207 -3.927 1.00 15.49 107 MET A N 1
ATOM 828 C CA . MET A 1 107 ? -12.850 -30.049 -5.044 1.00 17.27 107 MET A CA 1
ATOM 829 C C . MET A 1 107 ? -12.943 -31.482 -4.720 1.00 16.20 107 MET A C 1
ATOM 830 O O . MET A 1 107 ? -12.861 -32.317 -5.613 1.00 16.14 107 MET A O 1
ATOM 835 N N . LEU A 1 108 ? -13.136 -31.800 -3.444 1.00 16.36 108 LEU A N 1
ATOM 836 C CA . LEU A 1 108 ? -13.218 -33.213 -3.040 1.00 16.32 108 LEU A CA 1
ATOM 837 C C . LEU A 1 108 ? -14.647 -33.765 -3.318 1.00 15.14 108 LEU A C 1
ATOM 838 O O . LEU A 1 108 ? -15.593 -33.083 -3.733 1.00 15.15 108 LEU A O 1
ATOM 843 N N . VAL A 1 109 ? -14.738 -35.085 -3.137 1.00 15.31 109 VAL A N 1
ATOM 844 C CA . VAL A 1 109 ? -15.934 -35.828 -3.495 1.00 15.73 109 VAL A CA 1
ATOM 845 C C . VAL A 1 109 ? -17.087 -35.526 -2.541 1.00 14.82 109 VAL A C 1
ATOM 846 O O . VAL A 1 109 ? -18.247 -35.248 -2.984 1.00 16.63 109 VAL A O 1
ATOM 850 N N . GLU A 1 110 ? -16.811 -35.619 -1.228 1.00 14.68 110 GLU A N 1
ATOM 851 C CA . GLU A 1 110 ? -17.800 -35.431 -0.197 1.00 14.96 110 GLU A CA 1
ATOM 852 C C . GLU A 1 110 ? -17.435 -34.330 0.795 1.00 14.47 110 GLU A C 1
ATOM 853 O O . GLU A 1 110 ? -18.309 -33.565 1.183 1.00 16.82 110 GLU A O 1
ATOM 859 N N . TRP A 1 111 ? -16.178 -34.252 1.208 1.00 14.10 111 TRP A N 1
ATOM 860 C CA . TRP A 1 111 ? -15.722 -33.299 2.195 1.00 14.53 111 TRP A CA 1
ATOM 861 C C . TRP A 1 111 ? -14.928 -32.218 1.490 1.00 14.74 111 TRP A C 1
ATOM 862 O O . TRP A 1 111 ? -15.357 -31.759 0.391 1.00 14.81 111 TRP A O 1
ATOM 873 N N . GLY A 1 112 ? -13.817 -31.780 2.107 1.00 14.29 112 GLY A N 1
ATOM 874 C CA . GLY A 1 112 ? -13.024 -30.673 1.604 1.00 15.47 112 GLY A CA 1
ATOM 875 C C . GLY A 1 112 ? -13.566 -29.322 2.013 1.00 14.92 112 GLY A C 1
ATOM 876 O O . GLY A 1 112 ? -14.751 -29.157 2.361 1.00 15.93 112 GLY A O 1
ATOM 877 N N . GLY A 1 113 ? -12.685 -28.335 1.921 1.00 14.73 113 GLY A N 1
ATOM 878 C CA . GLY A 1 113 ? -13.091 -26.961 2.098 1.00 14.95 113 GLY A CA 1
ATOM 879 C C . GLY A 1 113 ? -13.679 -26.592 3.467 1.00 14.89 113 GLY A C 1
ATOM 880 O O . GLY A 1 113 ? -14.462 -25.611 3.561 1.00 15.72 113 GLY A O 1
ATOM 881 N N . ASP A 1 114 ? -13.289 -27.338 4.508 1.00 14.91 114 ASP A N 1
ATOM 882 C CA . ASP A 1 114 ? -13.895 -27.270 5.835 1.00 15.23 114 ASP A CA 1
ATOM 883 C C . ASP A 1 114 ? -12.814 -27.190 6.921 1.00 15.82 114 ASP A C 1
ATOM 884 O O . ASP A 1 114 ? -13.054 -27.593 8.081 1.00 16.55 114 ASP A O 1
ATOM 889 N N . GLY A 1 115 ? -11.611 -26.717 6.546 1.00 15.73 115 GLY A N 1
ATOM 890 C CA . GLY A 1 115 ? -10.528 -26.521 7.496 1.00 16.25 115 GLY A CA 1
ATOM 891 C C . GLY A 1 115 ? -10.562 -25.120 8.085 1.00 15.94 115 GLY A C 1
ATOM 892 O O . GLY A 1 115 ? -10.781 -24.917 9.256 1.00 16.58 115 GLY A O 1
ATOM 893 N N . TRP A 1 116 ? -10.241 -24.157 7.223 1.00 15.36 116 TRP A N 1
ATOM 894 C CA . TRP A 1 116 ? -10.263 -22.724 7.585 1.00 15.49 116 TRP A CA 1
ATOM 895 C C . TRP A 1 116 ? -11.411 -21.992 6.913 1.00 14.99 116 TRP A C 1
ATOM 896 O O . TRP A 1 116 ? -11.544 -20.751 7.097 1.00 15.82 116 TRP A O 1
ATOM 907 N N . ASN A 1 117 ? -12.258 -22.696 6.179 1.00 14.69 117 ASN A N 1
ATOM 908 C CA . ASN A 1 117 ? -13.409 -22.072 5.466 1.00 14.54 117 ASN A CA 1
ATOM 909 C C . ASN A 1 117 ? -14.720 -22.557 6.049 1.00 14.30 117 ASN A C 1
ATOM 910 O O . ASN A 1 117 ? -14.911 -23.776 6.234 1.00 14.79 117 ASN A O 1
ATOM 915 N N . TYR A 1 118 ? -15.571 -21.590 6.364 1.00 13.69 118 TYR A N 1
ATOM 916 C CA . TYR A 1 118 ? -16.860 -21.828 7.044 1.00 13.20 118 TYR A CA 1
ATOM 917 C C . TYR A 1 118 ? -17.907 -20.940 6.449 1.00 13.42 118 TYR A C 1
ATOM 918 O O . TYR A 1 118 ? -17.626 -19.827 6.083 1.00 13.43 118 TYR A O 1
ATOM 927 N N . THR A 1 119 ? -19.135 -21.432 6.382 1.00 12.23 119 THR A N 1
ATOM 928 C CA . THR A 1 119 ? -20.269 -20.583 5.926 1.00 12.17 119 THR A CA 1
ATOM 929 C C . THR A 1 119 ? -20.586 -19.533 7.001 1.00 12.06 119 THR A C 1
ATOM 930 O O . THR A 1 119 ? -20.575 -19.833 8.219 1.00 12.47 119 THR A O 1
ATOM 934 N N . ASP A 1 120 ? -20.815 -18.262 6.618 1.00 11.77 120 ASP A N 1
ATOM 935 C CA . ASP A 1 120 ? -21.049 -17.174 7.548 1.00 12.37 120 ASP A CA 1
ATOM 936 C C . ASP A 1 120 ? -19.914 -16.973 8.578 1.00 12.76 120 ASP A C 1
ATOM 937 O O . ASP A 1 120 ? -20.131 -16.975 9.801 1.00 13.59 120 ASP A O 1
ATOM 942 N N . ASN A 1 121 ? -18.703 -16.750 8.017 1.00 13.35 121 ASN A N 1
ATOM 943 C CA . ASN A 1 121 ? -17.455 -16.550 8.820 1.00 13.68 121 ASN A CA 1
ATOM 944 C C . ASN A 1 121 ? -16.564 -15.560 8.112 1.00 13.05 121 ASN A C 1
ATOM 945 O O . ASN A 1 121 ? -15.666 -15.929 7.340 1.00 13.76 121 ASN A O 1
ATOM 950 N N . TYR A 1 122 ? -16.832 -14.307 8.365 1.00 13.11 122 TYR A N 1
ATOM 951 C CA . TYR A 1 122 ? -16.118 -13.251 7.675 1.00 13.68 122 TYR A CA 1
ATOM 952 C C . TYR A 1 122 ? -16.259 -13.442 6.167 1.00 13.71 122 TYR A C 1
ATOM 953 O O . TYR A 1 122 ? -17.397 -13.584 5.681 1.00 13.45 122 TYR A O 1
ATOM 962 N N . MET A 1 123 ? -15.146 -13.529 5.459 1.00 13.55 123 MET A N 1
ATOM 963 C CA . MET A 1 123 ? -15.161 -13.729 3.974 1.00 13.43 123 MET A CA 1
ATOM 964 C C . MET A 1 123 ? -14.484 -15.080 3.589 1.00 12.93 123 MET A C 1
ATOM 965 O O . MET A 1 123 ? -14.033 -15.263 2.473 1.00 13.15 123 MET A O 1
ATOM 970 N N . THR A 1 124 ? -14.561 -16.084 4.486 1.00 12.79 124 THR A N 1
ATOM 971 C CA . THR A 1 124 ? -13.960 -17.385 4.168 1.00 12.84 124 THR A CA 1
ATOM 972 C C . THR A 1 124 ? -14.863 -18.327 3.310 1.00 13.25 124 THR A C 1
ATOM 973 O O . THR A 1 124 ? -14.354 -19.329 2.748 1.00 13.79 124 THR A O 1
ATOM 977 N N . GLY A 1 125 ? -16.119 -17.987 3.199 1.00 12.80 125 GLY A N 1
ATOM 978 C CA . GLY A 1 125 ? -17.086 -18.746 2.403 1.00 12.91 125 GLY A CA 1
ATOM 979 C C . GLY A 1 125 ? -18.231 -17.880 1.952 1.00 12.95 125 GLY A C 1
ATOM 980 O O . GLY A 1 125 ? -18.065 -16.674 1.806 1.00 12.31 125 GLY A O 1
ATOM 981 N N . ARG A 1 126 ? -19.405 -18.453 1.825 1.00 11.94 126 ARG A N 1
ATOM 982 C CA . ARG A 1 126 ? -20.573 -17.628 1.529 1.00 12.18 126 ARG A CA 1
ATOM 983 C C . ARG A 1 126 ? -20.904 -16.803 2.775 1.00 11.72 126 ARG A C 1
ATOM 984 O O . ARG A 1 126 ? -20.711 -17.242 3.908 1.00 11.93 126 ARG A O 1
ATOM 992 N N . THR A 1 127 ? -21.352 -15.564 2.591 1.00 12.05 127 THR A N 1
ATOM 993 C CA . THR A 1 127 ? -21.471 -14.598 3.686 1.00 12.25 127 THR A CA 1
ATOM 994 C C . THR A 1 127 ? -22.360 -13.432 3.331 1.00 12.74 127 THR A C 1
ATOM 995 O O . THR A 1 127 ? -22.619 -13.177 2.112 1.00 11.96 127 THR A O 1
ATOM 999 N N . ASN A 1 128 ? -22.914 -12.767 4.346 1.00 12.43 128 ASN A N 1
ATOM 1000 C CA . ASN A 1 128 ? -23.799 -11.627 4.111 1.00 12.30 128 ASN A CA 1
ATOM 1001 C C . ASN A 1 128 ? -23.106 -10.293 3.867 1.00 13.03 128 ASN A C 1
ATOM 1002 O O . ASN A 1 128 ? -22.082 -9.958 4.482 1.00 14.27 128 ASN A O 1
ATOM 1007 N N . GLY A 1 129 ? -23.723 -9.484 2.969 1.00 12.81 129 GLY A N 1
ATOM 1008 C CA . GLY A 1 129 ? -23.374 -8.095 2.911 1.00 13.08 129 GLY A CA 1
ATOM 1009 C C . GLY A 1 129 ? -22.036 -7.703 2.298 1.00 13.10 129 GLY A C 1
ATOM 1010 O O . GLY A 1 129 ? -21.364 -6.789 2.765 1.00 14.14 129 GLY A O 1
ATOM 1011 N N . VAL A 1 130 ? -21.715 -8.439 1.220 1.00 12.63 130 VAL A N 1
ATOM 1012 C CA . VAL A 1 130 ? -20.434 -8.178 0.538 1.00 12.53 130 VAL A CA 1
ATOM 1013 C C . VAL A 1 130 ? -20.593 -7.399 -0.786 1.00 12.71 130 VAL A C 1
ATOM 1014 O O . VAL A 1 130 ? -21.449 -7.766 -1.640 1.00 12.64 130 VAL A O 1
ATOM 1018 N N . ALA A 1 131 ? -19.844 -6.324 -0.905 1.00 12.81 131 ALA A N 1
ATOM 1019 C CA . ALA A 1 131 ? -19.695 -5.509 -2.132 1.00 13.11 131 ALA A CA 1
ATOM 1020 C C . ALA A 1 131 ? -18.396 -5.936 -2.784 1.00 13.34 131 ALA A C 1
ATOM 1021 O O . ALA A 1 131 ? -17.321 -5.796 -2.173 1.00 13.45 131 ALA A O 1
ATOM 1023 N N . THR A 1 132 ? -18.441 -6.422 -4.024 1.00 13.22 132 THR A N 1
ATOM 1024 C CA . THR A 1 132 ? -17.273 -7.029 -4.655 1.00 14.05 132 THR A CA 1
ATOM 1025 C C . THR A 1 132 ? -16.993 -6.434 -6.019 1.00 14.09 132 THR A C 1
ATOM 1026 O O . THR A 1 132 ? -17.887 -6.504 -6.917 1.00 14.31 132 THR A O 1
ATOM 1030 N N . TYR A 1 133 ? -15.831 -5.872 -6.155 1.00 14.45 133 TYR A N 1
ATOM 1031 C CA . TYR A 1 133 ? -15.299 -5.412 -7.462 1.00 14.98 133 TYR A CA 1
ATOM 1032 C C . TYR A 1 133 ? -14.391 -6.496 -8.024 1.00 15.36 133 TYR A C 1
ATOM 1033 O O . TYR A 1 133 ? -13.548 -7.043 -7.249 1.00 15.75 133 TYR A O 1
ATOM 1042 N N . ARG A 1 134 ? -14.540 -6.845 -9.304 1.00 14.77 134 ARG A N 1
ATOM 1043 C CA . ARG A 1 134 ? -13.661 -7.797 -9.981 1.00 15.22 134 ARG A CA 1
ATOM 1044 C C . ARG A 1 134 ? -13.175 -7.250 -11.288 1.00 16.18 134 ARG A C 1
ATOM 1045 O O . ARG A 1 134 ? -13.834 -6.395 -11.920 1.00 16.44 134 ARG A O 1
ATOM 1053 N N . ASN A 1 135 ? -12.011 -7.717 -11.741 1.00 16.25 135 ASN A N 1
ATOM 1054 C CA . ASN A 1 135 ? -11.480 -7.366 -13.036 1.00 17.22 135 ASN A CA 1
ATOM 1055 C C . ASN A 1 135 ? -10.852 -8.616 -13.625 1.00 18.56 135 ASN A C 1
ATOM 1056 O O . ASN A 1 135 ? -10.039 -9.255 -12.923 1.00 18.51 135 ASN A O 1
ATOM 1061 N N . SER A 1 136 ? -11.196 -8.969 -14.863 1.00 19.46 136 SER A N 1
ATOM 1062 C CA . SER A 1 136 ? -10.758 -10.292 -15.427 1.00 21.28 136 SER A CA 1
ATOM 1063 C C . SER A 1 136 ? -9.441 -10.466 -16.182 1.00 23.78 136 SER A C 1
ATOM 1064 O O . SER A 1 136 ? -9.005 -11.627 -16.414 1.00 26.52 136 SER A O 1
ATOM 1067 N N . ASP A 1 137 ? -8.866 -9.379 -16.646 1.00 23.30 137 ASP A N 1
ATOM 1068 C CA A ASP A 1 137 ? -7.642 -9.458 -17.499 0.50 24.90 137 ASP A CA 1
ATOM 1069 C CA B ASP A 1 137 ? -7.759 -9.369 -17.588 0.50 24.54 137 ASP A CA 1
ATOM 1070 C C . ASP A 1 137 ? -6.872 -8.171 -17.346 1.00 24.51 137 ASP A C 1
ATOM 1071 O O . ASP A 1 137 ? -6.252 -7.671 -18.317 1.00 25.44 137 ASP A O 1
ATOM 1080 N N . PHE A 1 138 ? -6.832 -7.694 -16.083 1.00 23.29 138 PHE A N 1
ATOM 1081 C CA . PHE A 1 138 ? -6.097 -6.526 -15.657 1.00 23.84 138 PHE A CA 1
ATOM 1082 C C . PHE A 1 138 ? -6.293 -5.378 -16.645 1.00 24.79 138 PHE A C 1
ATOM 1083 O O . PHE A 1 138 ? -5.352 -4.913 -17.321 1.00 25.11 138 PHE A O 1
ATOM 1091 N N . PHE A 1 139 ? -7.546 -4.952 -16.708 1.00 24.03 139 PHE A N 1
ATOM 1092 C CA . PHE A 1 139 ? -7.944 -3.764 -17.472 1.00 25.18 139 PHE A CA 1
ATOM 1093 C C . PHE A 1 139 ? -7.694 -3.918 -18.973 1.00 26.98 139 PHE A C 1
ATOM 1094 O O . PHE A 1 139 ? -7.438 -2.916 -19.686 1.00 27.98 139 PHE A O 1
ATOM 1102 N N . GLY A 1 140 ? -7.724 -5.152 -19.460 1.00 26.49 140 GLY A N 1
ATOM 1103 C CA . GLY A 1 140 ? -7.407 -5.479 -20.839 1.00 28.81 140 GLY A CA 1
ATOM 1104 C C . GLY A 1 140 ? -5.926 -5.652 -21.138 1.00 29.73 140 GLY A C 1
ATOM 1105 O O . GLY A 1 140 ? -5.584 -5.854 -22.310 1.00 33.54 140 GLY A O 1
ATOM 1106 N N . LEU A 1 141 ? -5.036 -5.521 -20.147 1.00 28.81 141 LEU A N 1
ATOM 1107 C CA . LEU A 1 141 ? -3.597 -5.509 -20.384 1.00 29.39 141 LEU A CA 1
ATOM 1108 C C . LEU A 1 141 ? -2.905 -6.860 -20.218 1.00 28.64 141 LEU A C 1
ATOM 1109 O O . LEU A 1 141 ? -1.792 -7.056 -20.777 1.00 28.63 141 LEU A O 1
ATOM 1114 N N . VAL A 1 142 ? -3.469 -7.736 -19.390 1.00 27.50 142 VAL A N 1
ATOM 1115 C CA . VAL A 1 142 ? -2.812 -9.036 -19.109 1.00 27.45 142 VAL A CA 1
ATOM 1116 C C . VAL A 1 142 ? -3.812 -10.193 -19.138 1.00 26.93 142 VAL A C 1
ATOM 1117 O O . VAL A 1 142 ? -4.541 -10.404 -18.124 1.00 24.68 142 VAL A O 1
ATOM 1121 N N . ASP A 1 143 ? -3.845 -10.932 -20.250 1.00 28.75 143 ASP A N 1
ATOM 1122 C CA . ASP A 1 143 ? -4.792 -12.015 -20.383 1.00 29.95 143 ASP A CA 1
ATOM 1123 C C . ASP A 1 143 ? -4.430 -13.069 -19.309 1.00 27.26 143 ASP A C 1
ATOM 1124 O O . ASP A 1 143 ? -3.267 -13.449 -19.121 1.00 28.11 143 ASP A O 1
ATOM 1129 N N . GLY A 1 144 ? -5.440 -13.451 -18.582 1.00 24.74 144 GLY A N 1
ATOM 1130 C CA . GLY A 1 144 ? -5.332 -14.489 -17.550 1.00 23.61 144 GLY A CA 1
ATOM 1131 C C . GLY A 1 144 ? -5.018 -13.942 -16.145 1.00 22.09 144 GLY A C 1
ATOM 1132 O O . GLY A 1 144 ? -5.021 -14.764 -15.210 1.00 20.60 144 GLY A O 1
ATOM 1133 N N . LEU A 1 145 ? -4.707 -12.633 -15.982 1.00 20.74 145 LEU A N 1
ATOM 1134 C CA . LEU A 1 145 ? -4.529 -12.077 -14.644 1.00 20.89 145 LEU A CA 1
ATOM 1135 C C . LEU A 1 145 ? -5.837 -11.400 -14.150 1.00 20.22 145 LEU A C 1
ATOM 1136 O O . LEU A 1 145 ? -6.231 -10.402 -14.725 1.00 21.02 145 LEU A O 1
ATOM 1141 N N . SER A 1 146 ? -6.471 -11.981 -13.142 1.00 18.76 146 SER A N 1
ATOM 1142 C CA . SER A 1 146 ? -7.705 -11.412 -12.588 1.00 18.11 146 SER A CA 1
ATOM 1143 C C . SER A 1 146 ? -7.572 -11.119 -11.136 1.00 18.08 146 SER A C 1
ATOM 1144 O O . SER A 1 146 ? -6.633 -11.606 -10.485 1.00 18.28 146 SER A O 1
ATOM 1147 N N . PHE A 1 147 ? -8.448 -10.257 -10.597 1.00 17.08 147 PHE A N 1
ATOM 1148 C CA . PHE A 1 147 ? -8.422 -9.932 -9.189 1.00 17.26 147 PHE A CA 1
ATOM 1149 C C . PHE A 1 147 ? -9.769 -9.514 -8.677 1.00 16.95 147 PHE A C 1
ATOM 1150 O O . PHE A 1 147 ? -10.700 -9.270 -9.476 1.00 16.23 147 PHE A O 1
ATOM 1158 N N . ALA A 1 148 ? -9.900 -9.527 -7.333 1.00 15.67 148 ALA A N 1
ATOM 1159 C CA . ALA A 1 148 ? -11.100 -9.162 -6.614 1.00 15.42 148 ALA A CA 1
ATOM 1160 C C . ALA A 1 148 ? -10.773 -8.264 -5.461 1.00 15.89 148 ALA A C 1
ATOM 1161 O O . ALA A 1 148 ? -9.730 -8.493 -4.776 1.00 16.22 148 ALA A O 1
ATOM 1163 N N . LEU A 1 149 ? -11.611 -7.232 -5.234 1.00 15.70 149 LEU A N 1
ATOM 1164 C CA . LEU A 1 149 ? -11.523 -6.359 -4.061 1.00 16.80 149 LEU A CA 1
ATOM 1165 C C . LEU A 1 149 ? -12.910 -6.285 -3.438 1.00 16.08 149 LEU A C 1
ATOM 1166 O O . LEU A 1 149 ? -13.883 -5.950 -4.119 1.00 15.66 149 LEU A O 1
ATOM 1171 N N . GLN A 1 150 ? -13.029 -6.643 -2.168 1.00 14.49 150 GLN A N 1
ATOM 1172 C CA . GLN A 1 150 ? -14.308 -6.805 -1.497 1.00 14.73 150 GLN A CA 1
ATOM 1173 C C . GLN A 1 150 ? -14.412 -6.090 -0.187 1.00 15.48 150 GLN A C 1
ATOM 1174 O O . GLN A 1 150 ? -13.458 -6.152 0.611 1.00 16.02 150 GLN A O 1
ATOM 1180 N N . TYR A 1 151 ? -15.525 -5.400 0.068 1.00 14.97 151 TYR A N 1
ATOM 1181 C CA . TYR A 1 151 ? -15.876 -4.804 1.382 1.00 16.84 151 TYR A CA 1
ATOM 1182 C C . TYR A 1 151 ? -17.005 -5.491 2.012 1.00 15.37 151 TYR A C 1
ATOM 1183 O O . TYR A 1 151 ? -17.988 -5.841 1.355 1.00 14.58 151 TYR A O 1
ATOM 1192 N N . GLN A 1 152 ? -16.948 -5.747 3.332 1.00 15.16 152 GLN A N 1
ATOM 1193 C CA . GLN A 1 152 ? -18.077 -6.336 4.071 1.00 15.29 152 GLN A CA 1
ATOM 1194 C C . GLN A 1 152 ? -18.421 -5.437 5.288 1.00 16.39 152 GLN A C 1
ATOM 1195 O O . GLN A 1 152 ? -17.533 -5.024 6.061 1.00 16.85 152 GLN A O 1
ATOM 1201 N N . GLY A 1 153 ? -19.713 -5.125 5.425 1.00 17.66 153 GLY A N 1
ATOM 1202 C CA . GLY A 1 153 ? -20.200 -4.390 6.581 1.00 18.82 153 GLY A CA 1
ATOM 1203 C C . GLY A 1 153 ? -20.291 -5.290 7.800 1.00 18.98 153 GLY A C 1
ATOM 1204 O O . GLY A 1 153 ? -20.392 -6.501 7.675 1.00 19.22 153 GLY A O 1
ATOM 1205 N N . LYS A 1 154 ? -20.393 -4.681 8.946 1.00 19.75 154 LYS A N 1
ATOM 1206 C CA . LYS A 1 154 ? -20.523 -5.430 10.208 1.00 20.81 154 LYS A CA 1
ATOM 1207 C C . LYS A 1 154 ? -21.846 -6.253 10.173 1.00 19.39 154 LYS A C 1
ATOM 1208 O O . LYS A 1 154 ? -22.880 -5.762 9.717 1.00 19.39 154 LYS A O 1
ATOM 1214 N N . ASN A 1 155 ? -21.792 -7.498 10.698 1.00 18.32 155 ASN A N 1
ATOM 1215 C CA . ASN A 1 155 ? -22.974 -8.346 10.959 1.00 18.40 155 ASN A CA 1
ATOM 1216 C C . ASN A 1 155 ? -22.778 -8.740 12.443 1.00 19.73 155 ASN A C 1
ATOM 1217 O O . ASN A 1 155 ? -22.132 -9.784 12.753 1.00 18.57 155 ASN A O 1
ATOM 1222 N N . ASP A 1 156 ? -23.227 -7.859 13.319 1.00 20.55 156 ASP A N 1
ATOM 1223 C CA . ASP A 1 156 ? -22.847 -7.931 14.792 1.00 22.66 156 ASP A CA 1
ATOM 1224 C C . ASP A 1 156 ? -24.000 -8.119 15.755 1.00 24.21 156 ASP A C 1
ATOM 1225 O O . ASP A 1 156 ? -23.822 -7.956 16.939 1.00 25.84 156 ASP A O 1
ATOM 1230 N N . HIS A 1 157 ? -25.170 -8.494 15.272 1.00 23.95 157 HIS A N 1
ATOM 1231 C CA . HIS A 1 157 ? -26.319 -8.644 16.155 1.00 25.58 157 HIS A CA 1
ATOM 1232 C C . HIS A 1 157 ? -27.301 -9.662 15.632 1.00 24.58 157 HIS A C 1
ATOM 1233 O O . HIS A 1 157 ? -27.347 -9.960 14.450 1.00 23.90 157 HIS A O 1
ATOM 1240 N N . ASP A 1 158 ? -28.058 -10.260 16.554 1.00 25.02 158 ASP A N 1
ATOM 1241 C CA . ASP A 1 158 ? -29.104 -11.209 16.176 1.00 25.22 158 ASP A CA 1
ATOM 1242 C C . ASP A 1 158 ? -28.601 -12.394 15.403 1.00 22.56 158 ASP A C 1
ATOM 1243 O O . ASP A 1 158 ? -29.260 -12.946 14.506 1.00 22.53 158 ASP A O 1
ATOM 1248 N N . ARG A 1 159 ? -27.383 -12.798 15.744 1.00 20.76 159 ARG A N 1
ATOM 1249 C CA . ARG A 1 159 ? -26.784 -14.037 15.206 1.00 19.41 159 ARG A CA 1
ATOM 1250 C C . ARG A 1 159 ? -25.784 -14.503 16.223 1.00 19.07 159 ARG A C 1
ATOM 1251 O O . ARG A 1 159 ? -25.279 -13.706 17.030 1.00 19.27 159 ARG A O 1
ATOM 125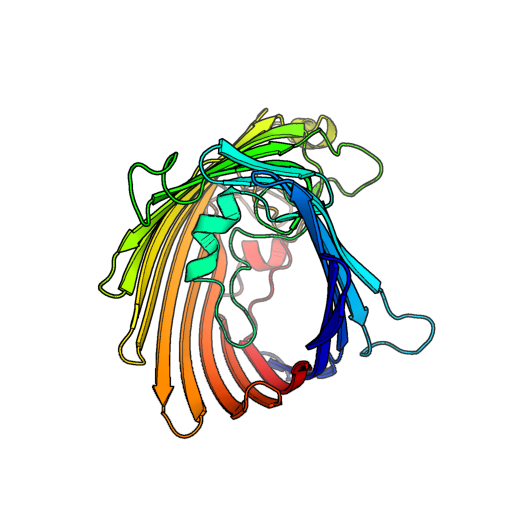9 N N . ALA A 1 160 ? -25.463 -15.771 16.125 1.00 18.24 160 ALA A N 1
ATOM 1260 C CA . ALA A 1 160 ? -24.443 -16.363 17.023 1.00 18.42 160 ALA A CA 1
ATOM 1261 C C . ALA A 1 160 ? -23.090 -15.665 16.921 1.00 17.56 160 ALA A C 1
ATOM 1262 O O . ALA A 1 160 ? -22.637 -15.266 15.841 1.00 17.24 160 ALA A O 1
ATOM 1264 N N . ILE A 1 161 ? -22.404 -15.581 18.088 1.00 18.35 161 ILE A N 1
ATOM 1265 C CA . ILE A 1 161 ? -21.052 -15.043 18.113 1.00 18.55 161 ILE A CA 1
ATOM 1266 C C . ILE A 1 161 ? -20.128 -15.680 17.107 1.00 17.39 161 ILE A C 1
ATOM 1267 O O . ILE A 1 161 ? -19.308 -15.011 16.428 1.00 16.81 161 ILE A O 1
ATOM 1272 N N . ARG A 1 162 ? -20.213 -16.991 16.927 1.00 16.71 162 ARG A N 1
ATOM 1273 C CA . ARG A 1 162 ? -19.396 -17.667 15.983 1.00 16.58 162 ARG A CA 1
ATOM 1274 C C . ARG A 1 162 ? -19.509 -17.182 14.509 1.00 15.73 162 ARG A C 1
ATOM 1275 O O . ARG A 1 162 ? -18.618 -17.386 13.729 1.00 16.33 162 ARG A O 1
ATOM 1283 N N . LYS A 1 163 ? -20.668 -16.638 14.198 1.00 15.29 163 LYS A N 1
ATOM 1284 C CA . LYS A 1 163 ? -20.992 -16.123 12.839 1.00 14.53 163 LYS A CA 1
ATOM 1285 C C . LYS A 1 163 ? -20.910 -14.604 12.730 1.00 14.98 163 LYS A C 1
ATOM 1286 O O . LYS A 1 163 ? -21.170 -14.080 11.610 1.00 14.53 163 LYS A O 1
ATOM 1292 N N . GLN A 1 164 ? -20.549 -13.900 13.772 1.00 15.56 164 GLN A N 1
ATOM 1293 C CA . GLN A 1 164 ? -20.453 -12.452 13.704 1.00 15.94 164 GLN A CA 1
ATOM 1294 C C . GLN A 1 164 ? -19.200 -11.996 12.962 1.00 15.97 164 GLN A C 1
ATOM 1295 O O . GLN A 1 164 ? -18.208 -12.708 12.771 1.00 15.45 164 GLN A O 1
ATOM 1301 N N . ASN A 1 165 ? -19.272 -10.728 12.470 1.00 15.78 165 ASN A N 1
ATOM 1302 C CA . ASN A 1 165 ? -18.089 -10.035 11.945 1.00 16.00 165 ASN A CA 1
ATOM 1303 C C . ASN A 1 165 ? -18.250 -8.518 12.113 1.00 16.42 165 ASN A C 1
ATOM 1304 O O . ASN A 1 165 ? -19.371 -7.999 12.173 1.00 16.59 165 ASN A O 1
ATOM 1309 N N . GLY A 1 166 ? -17.117 -7.805 12.187 1.00 16.92 166 GLY A N 1
ATOM 1310 C CA . GLY A 1 166 ? -17.129 -6.323 12.059 1.00 17.80 166 GLY A CA 1
ATOM 1311 C C . GLY A 1 166 ? -16.850 -5.945 10.609 1.00 18.27 166 GLY A C 1
ATOM 1312 O O . GLY A 1 166 ? -16.895 -6.833 9.706 1.00 17.34 166 GLY A O 1
ATOM 1313 N N . ASP A 1 167 ? -16.722 -4.642 10.362 1.00 18.85 167 ASP A N 1
ATOM 1314 C CA . ASP A 1 167 ? -16.455 -4.103 9.016 1.00 19.92 167 ASP A CA 1
ATOM 1315 C C . ASP A 1 167 ? -15.027 -4.542 8.579 1.00 18.26 167 ASP A C 1
ATOM 1316 O O . ASP A 1 167 ? -14.089 -4.640 9.397 1.00 18.38 167 ASP A O 1
ATOM 1321 N N . GLY A 1 168 ? -14.840 -4.847 7.296 1.00 17.17 168 GLY A N 1
ATOM 1322 C CA . GLY A 1 168 ? -13.527 -5.277 6.821 1.00 17.42 168 GLY A CA 1
ATOM 1323 C C . GLY A 1 168 ? -13.492 -5.457 5.328 1.00 17.26 168 GLY A C 1
ATOM 1324 O O . GLY A 1 168 ? -14.447 -5.035 4.605 1.00 16.39 168 GLY A O 1
ATOM 1325 N N . PHE A 1 169 ? -12.381 -6.008 4.861 1.00 16.62 169 PHE A N 1
ATOM 1326 C CA . PHE A 1 169 ? -12.170 -6.192 3.440 1.00 17.21 169 PHE A CA 1
ATOM 1327 C C . PHE A 1 169 ? -11.379 -7.443 3.174 1.00 16.51 169 PHE A C 1
ATOM 1328 O O . PHE A 1 169 ? -10.679 -7.957 4.027 1.00 16.40 169 PHE A O 1
ATOM 1336 N N . SER A 1 170 ? -11.523 -7.962 1.962 1.00 15.36 170 SER A N 1
ATOM 1337 C CA . SER A 1 170 ? -10.667 -9.020 1.488 1.00 15.91 170 SER A CA 1
ATOM 1338 C C . SER A 1 170 ? -10.332 -8.767 0.007 1.00 16.49 170 SER A C 1
ATOM 1339 O O . SER A 1 170 ? -11.024 -8.034 -0.742 1.00 16.40 170 SER A O 1
ATOM 1342 N N . THR A 1 171 ? -9.273 -9.418 -0.423 1.00 17.61 171 THR A N 1
ATOM 1343 C CA . THR A 1 171 ? -8.802 -9.306 -1.795 1.00 18.45 171 THR A CA 1
ATOM 1344 C C . THR A 1 171 ? -8.176 -10.603 -2.272 1.00 18.49 171 THR A C 1
ATOM 1345 O O . THR A 1 171 ? -7.708 -11.393 -1.437 1.00 19.96 171 THR A O 1
ATOM 1349 N N . ALA A 1 172 ? -8.125 -10.849 -3.578 1.00 17.26 172 ALA A N 1
ATOM 1350 C CA . ALA A 1 172 ? -7.456 -12.008 -4.142 1.00 17.64 172 ALA A CA 1
ATOM 1351 C C . ALA A 1 172 ? -7.042 -11.711 -5.563 1.00 17.61 172 ALA A C 1
ATOM 1352 O O . ALA A 1 172 ? -7.598 -10.843 -6.209 1.00 17.71 172 ALA A O 1
ATOM 1354 N N . ALA A 1 173 ? -5.990 -12.375 -6.028 1.00 17.43 173 ALA A N 1
ATOM 1355 C CA . ALA A 1 173 ? -5.576 -12.339 -7.453 1.00 17.81 173 ALA A CA 1
ATOM 1356 C C . ALA A 1 173 ? -5.297 -13.755 -7.933 1.00 18.37 173 ALA A C 1
ATOM 1357 O O . ALA A 1 173 ? -4.899 -14.622 -7.096 1.00 18.17 173 ALA A O 1
ATOM 1359 N N . THR A 1 174 ? -5.556 -13.990 -9.224 1.00 18.54 174 THR A N 1
ATOM 1360 C CA . THR A 1 174 ? -5.324 -15.275 -9.856 1.00 18.68 174 THR A CA 1
ATOM 1361 C C . THR A 1 174 ? -4.636 -15.065 -11.164 1.00 19.54 174 THR A C 1
ATOM 1362 O O . THR A 1 174 ? -5.062 -14.195 -11.969 1.00 19.54 174 THR A O 1
ATOM 1366 N N . TYR A 1 175 ? -3.530 -15.783 -11.405 1.00 19.81 175 TYR A N 1
ATOM 1367 C CA . TYR A 1 175 ? -2.851 -15.721 -12.692 1.00 21.50 175 TYR A CA 1
ATOM 1368 C C . TYR A 1 175 ? -2.941 -17.118 -13.309 1.00 21.82 175 TYR A C 1
ATOM 1369 O O . TYR A 1 175 ? -2.425 -18.104 -12.780 1.00 21.24 175 TYR A O 1
ATOM 1378 N N . ALA A 1 176 ? -3.729 -17.195 -14.392 1.00 22.30 176 ALA A N 1
ATOM 1379 C CA . ALA A 1 176 ? -4.036 -18.437 -15.100 1.00 23.21 176 ALA A CA 1
ATOM 1380 C C . ALA A 1 176 ? -3.262 -18.501 -16.404 1.00 25.82 176 ALA A C 1
ATOM 1381 O O . ALA A 1 176 ? -3.404 -17.624 -17.259 1.00 26.04 176 ALA A O 1
ATOM 1383 N N . PHE A 1 177 ? -2.433 -19.533 -16.540 1.00 26.55 177 PHE A N 1
ATOM 1384 C CA . PHE A 1 177 ? -1.546 -19.664 -17.708 1.00 28.88 177 PHE A CA 1
ATOM 1385 C C . PHE A 1 177 ? -2.129 -20.623 -18.716 1.00 29.77 177 PHE A C 1
ATOM 1386 O O . PHE A 1 177 ? -2.947 -21.454 -18.363 1.00 28.22 177 PHE A O 1
ATOM 1394 N N . ASP A 1 178 ? -1.676 -20.519 -19.986 1.00 33.29 178 ASP A N 1
ATOM 1395 C CA . ASP A 1 178 ? -2.286 -21.321 -21.057 1.00 35.41 178 ASP A CA 1
ATOM 1396 C C . ASP A 1 178 ? -1.997 -22.793 -20.912 1.00 35.46 178 ASP A C 1
ATOM 1397 O O . ASP A 1 178 ? -2.804 -23.604 -21.388 1.00 37.61 178 ASP A O 1
ATOM 1402 N N . ASN A 1 179 ? -0.869 -23.121 -20.295 1.00 33.69 179 ASN A N 1
ATOM 1403 C CA . ASN A 1 179 ? -0.495 -24.502 -20.049 1.00 33.85 179 ASN A CA 1
ATOM 1404 C C . ASN A 1 179 ? -1.304 -25.248 -18.937 1.00 32.25 179 ASN A C 1
ATOM 1405 O O . ASN A 1 179 ? -1.032 -26.416 -18.679 1.00 33.72 179 ASN A O 1
ATOM 1410 N N . GLY A 1 180 ? -2.292 -24.590 -18.309 1.00 29.25 180 GLY A N 1
ATOM 1411 C CA . GLY A 1 180 ? -3.134 -25.235 -17.328 1.00 27.61 180 GLY A CA 1
ATOM 1412 C C . GLY A 1 180 ? -2.726 -25.007 -15.879 1.00 25.66 180 GLY A C 1
ATOM 1413 O O . GLY A 1 180 ? -3.400 -25.517 -14.954 1.00 24.41 180 GLY A O 1
ATOM 1414 N N . ILE A 1 181 ? -1.671 -24.228 -15.666 1.00 24.71 181 ILE A N 1
ATOM 1415 C CA . ILE A 1 181 ? -1.244 -23.887 -14.314 1.00 24.34 181 ILE A CA 1
ATOM 1416 C C . ILE A 1 181 ? -1.976 -22.618 -13.949 1.00 23.52 181 ILE A C 1
ATOM 1417 O O . ILE A 1 181 ? -2.133 -21.739 -14.782 1.00 23.59 181 ILE A O 1
ATOM 1422 N N . ALA A 1 182 ? -2.414 -22.519 -12.709 1.00 21.33 182 ALA A N 1
ATOM 1423 C CA . ALA A 1 182 ? -2.956 -21.252 -12.163 1.00 20.84 182 ALA A CA 1
ATOM 1424 C C . ALA A 1 182 ? -2.432 -21.021 -10.761 1.00 20.06 182 ALA A C 1
ATOM 1425 O O . ALA A 1 182 ? -2.435 -21.977 -9.932 1.00 21.31 182 ALA A O 1
ATOM 1427 N N . LEU A 1 183 ? -2.057 -19.790 -10.447 1.00 19.08 183 LEU A N 1
ATOM 1428 C CA . LEU A 1 183 ? -1.539 -19.426 -9.079 1.00 19.47 183 LEU A CA 1
ATOM 1429 C C . LEU A 1 183 ? -2.488 -18.387 -8.508 1.00 19.16 183 LEU A C 1
ATOM 1430 O O . LEU A 1 183 ? -2.876 -17.451 -9.242 1.00 19.49 183 LEU A O 1
ATOM 1435 N N . SER A 1 184 ? -2.865 -18.505 -7.257 1.00 18.82 184 SER A N 1
ATOM 1436 C CA . SER A 1 184 ? -3.680 -17.504 -6.545 1.00 18.63 184 SER A CA 1
ATOM 1437 C C . SER A 1 184 ? -3.079 -17.069 -5.220 1.00 19.28 184 SER A C 1
ATOM 1438 O O . SER A 1 184 ? -2.404 -17.841 -4.591 1.00 19.07 184 SER A O 1
ATOM 1441 N N . ALA A 1 185 ? -3.402 -15.837 -4.794 1.00 18.05 185 ALA A N 1
ATOM 1442 C CA . ALA A 1 185 ? -2.990 -15.342 -3.474 1.00 18.44 185 ALA A CA 1
ATOM 1443 C C . ALA A 1 185 ? -4.021 -14.353 -3.003 1.00 17.59 185 ALA A C 1
ATOM 1444 O O . ALA A 1 185 ? -4.709 -13.769 -3.815 1.00 17.38 185 ALA A O 1
ATOM 1446 N N . GLY A 1 186 ? -4.213 -14.231 -1.703 1.00 16.67 186 GLY A N 1
ATOM 1447 C CA . GLY A 1 186 ? -5.199 -13.313 -1.206 1.00 17.35 186 GLY A CA 1
ATOM 1448 C C . GLY A 1 186 ? -5.060 -13.027 0.287 1.00 17.54 186 GLY A C 1
ATOM 1449 O O . GLY A 1 186 ? -4.224 -13.678 0.981 1.00 17.29 186 GLY A O 1
ATOM 1450 N N A TYR A 1 187 ? -5.885 -12.099 0.779 0.50 17.99 187 TYR A N 1
ATOM 1451 N N B TYR A 1 187 ? -5.800 -12.059 0.799 0.50 17.55 187 TYR A N 1
ATOM 1452 C CA A TYR A 1 187 ? -5.721 -11.452 2.096 0.50 18.71 187 TYR A CA 1
ATOM 1453 C CA B TYR A 1 187 ? -5.727 -11.746 2.219 0.50 17.67 187 TYR A CA 1
ATOM 1454 C C A TYR A 1 187 ? -7.088 -11.060 2.621 0.50 17.29 187 TYR A C 1
ATOM 1455 C C B TYR A 1 187 ? -6.980 -10.996 2.637 0.50 16.92 187 TYR A C 1
ATOM 1456 O O A TYR A 1 187 ? -8.036 -10.853 1.825 0.50 16.47 187 TYR A O 1
ATOM 1457 O O B TYR A 1 187 ? -7.719 -10.485 1.781 0.50 16.73 187 TYR A O 1
ATOM 1474 N N . SER A 1 188 ? -7.235 -10.995 3.947 1.00 16.61 188 SER A N 1
ATOM 1475 C CA . SER A 1 188 ? -8.508 -10.559 4.560 1.00 16.10 188 SER A CA 1
ATOM 1476 C C . SER A 1 188 ? -8.182 -9.875 5.869 1.00 16.60 188 SER A C 1
ATOM 1477 O O . SER A 1 188 ? -7.297 -10.373 6.635 1.00 17.32 188 SER A O 1
ATOM 1480 N N . SER A 1 189 ? -8.766 -8.697 6.099 1.00 16.12 189 SER A N 1
ATOM 1481 C CA . SER A 1 189 ? -8.605 -7.959 7.349 1.00 16.94 189 SER A CA 1
ATOM 1482 C C . SER A 1 189 ? -9.861 -7.252 7.744 1.00 16.85 189 SER A C 1
ATOM 1483 O O . SER A 1 189 ? -10.360 -6.474 6.982 1.00 17.03 189 SER A O 1
ATOM 1486 N N . SER A 1 190 ? -10.353 -7.561 8.946 1.00 16.58 190 SER A N 1
ATOM 1487 C CA . SER A 1 190 ? -11.624 -6.996 9.475 1.00 17.09 190 SER A CA 1
ATOM 1488 C C . SER A 1 190 ? -11.513 -6.670 10.965 1.00 18.15 190 SER A C 1
ATOM 1489 O O . SER A 1 190 ? -10.755 -7.277 11.702 1.00 18.37 190 SER A O 1
ATOM 1492 N N . ASN A 1 191 ? -12.297 -5.685 11.383 1.00 17.97 191 ASN A N 1
ATOM 1493 C CA . ASN A 1 191 ? -12.567 -5.519 12.779 1.00 19.02 191 ASN A CA 1
ATOM 1494 C C . ASN A 1 191 ? -13.404 -6.727 13.237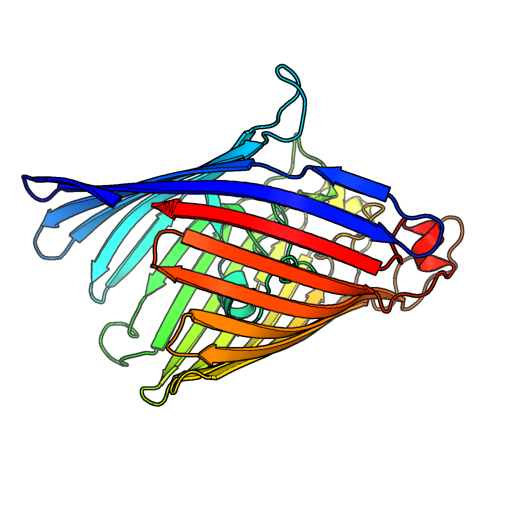 1.00 18.59 191 ASN A C 1
ATOM 1495 O O . ASN A 1 191 ? -14.243 -7.240 12.465 1.00 17.31 191 ASN A O 1
ATOM 1500 N N . ARG A 1 192 ? -13.177 -7.139 14.496 1.00 18.58 192 ARG A N 1
ATOM 1501 C CA . ARG A 1 192 ? -14.099 -8.084 15.123 1.00 19.08 192 ARG A CA 1
ATOM 1502 C C . ARG A 1 192 ? -15.339 -7.383 15.637 1.00 19.18 192 ARG A C 1
ATOM 1503 O O . ARG A 1 192 ? -15.352 -6.195 15.881 1.00 21.03 192 ARG A O 1
ATOM 1511 N N . SER A 1 193 ? -16.369 -8.143 15.909 1.00 18.82 193 SER A N 1
ATOM 1512 C CA . SER A 1 193 ? -17.557 -7.587 16.547 1.00 20.06 193 SER A CA 1
ATOM 1513 C C . SER A 1 193 ? -17.313 -7.276 18.018 1.00 21.04 193 SER A C 1
ATOM 1514 O O . SER A 1 193 ? -16.403 -7.842 18.666 1.00 21.70 193 SER A O 1
ATOM 1517 N N . VAL A 1 194 ? -18.167 -6.434 18.590 1.00 22.11 194 VAL A N 1
ATOM 1518 C CA . VAL A 1 194 ? -18.049 -6.091 20.003 1.00 24.70 194 VAL A CA 1
ATOM 1519 C C . VAL A 1 194 ? -18.214 -7.339 20.867 1.00 24.86 194 VAL A C 1
ATOM 1520 O O . VAL A 1 194 ? -17.422 -7.557 21.821 1.00 24.53 194 VAL A O 1
ATOM 1524 N N . ASP A 1 195 ? -19.156 -8.198 20.514 1.00 22.95 195 ASP A N 1
ATOM 1525 C CA . ASP A 1 195 ? -19.354 -9.401 21.312 1.00 23.98 195 ASP A CA 1
ATOM 1526 C C . ASP A 1 195 ? -18.156 -10.351 21.235 1.00 22.99 195 ASP A C 1
ATOM 1527 O O . ASP A 1 195 ? -17.884 -11.023 22.214 1.00 24.30 195 ASP A O 1
ATOM 1532 N N . GLN A 1 196 ? -17.455 -10.411 20.093 1.00 21.25 196 GLN A N 1
ATOM 1533 C CA . GLN A 1 196 ? -16.230 -11.227 19.947 1.00 20.97 196 GLN A CA 1
ATOM 1534 C C . GLN A 1 196 ? -15.050 -10.645 20.733 1.00 22.25 196 GLN A C 1
ATOM 1535 O O . GLN A 1 196 ? -14.318 -11.367 21.416 1.00 22.90 196 GLN A O 1
ATOM 1541 N N . LYS A 1 197 ? -14.853 -9.328 20.646 1.00 22.93 197 LYS A N 1
ATOM 1542 C CA . LYS A 1 197 ? -13.719 -8.674 21.318 1.00 24.87 197 LYS A CA 1
ATOM 1543 C C . LYS A 1 197 ? -13.761 -8.884 22.813 1.00 25.70 197 LYS A C 1
ATOM 1544 O O . LYS A 1 197 ? -12.716 -8.837 23.464 1.00 25.68 197 LYS A O 1
ATOM 1550 N N . ALA A 1 198 ? -14.925 -9.157 23.373 1.00 26.30 198 ALA A N 1
ATOM 1551 C CA . ALA A 1 198 ? -15.011 -9.398 24.810 1.00 27.30 198 ALA A CA 1
ATOM 1552 C C . ALA A 1 198 ? -14.276 -10.674 25.241 1.00 27.70 198 ALA A C 1
ATOM 1553 O O . ALA A 1 198 ? -14.029 -10.862 26.457 1.00 28.94 198 ALA A O 1
ATOM 1555 N N . ASP A 1 199 ? -13.887 -11.536 24.294 1.00 26.35 199 ASP A N 1
ATOM 1556 C CA . ASP A 1 199 ? -13.004 -12.655 24.636 1.00 27.19 199 ASP A CA 1
ATOM 1557 C C . ASP A 1 199 ? -11.552 -12.272 24.956 1.00 28.96 199 ASP A C 1
ATOM 1558 O O . ASP A 1 199 ? -10.764 -13.131 25.396 1.00 30.24 199 ASP A O 1
ATOM 1563 N N . GLY A 1 200 ? -11.194 -10.993 24.796 1.00 28.57 200 GLY A N 1
ATOM 1564 C CA . GLY A 1 200 ? -9.904 -10.502 25.201 1.00 29.49 200 GLY A CA 1
ATOM 1565 C C . GLY A 1 200 ? -8.766 -10.863 24.302 1.00 29.14 200 GLY A C 1
ATOM 1566 O O . GLY A 1 200 ? -7.635 -10.507 24.597 1.00 30.74 200 GLY A O 1
ATOM 1567 N N . ASN A 1 201 ? -9.045 -11.534 23.184 1.00 28.05 201 ASN A N 1
ATOM 1568 C CA . ASN A 1 201 ? -7.986 -12.038 22.304 1.00 27.78 201 ASN A CA 1
ATOM 1569 C C . ASN A 1 201 ? -7.543 -11.134 21.153 1.00 27.26 201 ASN A C 1
ATOM 1570 O O . ASN A 1 201 ? -6.672 -11.528 20.371 1.00 25.94 201 ASN A O 1
ATOM 1575 N N . GLY A 1 202 ? -8.157 -9.942 21.050 1.00 26.70 202 GLY A N 1
ATOM 1576 C CA . GLY A 1 202 ? -7.735 -8.938 20.098 1.00 26.41 202 GLY A CA 1
ATOM 1577 C C . GLY A 1 202 ? -8.863 -8.344 19.256 1.00 25.50 202 GLY A C 1
ATOM 1578 O O . GLY A 1 202 ? -10.042 -8.822 19.284 1.00 24.64 202 GLY A O 1
ATOM 1579 N N . ASP A 1 203 ? -8.520 -7.276 18.532 1.00 25.86 203 ASP A N 1
ATOM 1580 C CA . ASP A 1 203 ? -9.523 -6.473 17.863 1.00 26.39 203 ASP A CA 1
ATOM 1581 C C . ASP A 1 203 ? -9.725 -6.774 16.375 1.00 24.63 203 ASP A C 1
ATOM 1582 O O . ASP A 1 203 ? -10.698 -6.273 15.788 1.00 21.76 203 ASP A O 1
ATOM 1587 N N . LYS A 1 204 ? -8.865 -7.614 15.815 1.00 24.10 204 LYS A N 1
ATOM 1588 C CA . LYS A 1 204 ? -8.927 -7.881 14.336 1.00 23.87 204 LYS A CA 1
ATOM 1589 C C . LYS A 1 204 ? -8.988 -9.327 14.010 1.00 21.77 204 LYS A C 1
ATOM 1590 O O . LYS A 1 204 ? -8.382 -10.173 14.694 1.00 22.28 204 LYS A O 1
ATOM 1596 N N . ALA A 1 205 ? -9.698 -9.653 12.921 1.00 19.61 205 ALA A N 1
ATOM 1597 C CA . ALA A 1 205 ? -9.685 -10.986 12.352 1.00 19.42 205 ALA A CA 1
ATOM 1598 C C . ALA A 1 205 ? -9.003 -10.920 10.997 1.00 19.03 205 ALA A C 1
ATOM 1599 O O . ALA A 1 205 ? -9.468 -10.125 10.086 1.00 18.45 205 ALA A O 1
ATOM 1601 N N . GLU A 1 206 ? -7.935 -11.701 10.789 1.00 18.36 206 GLU A N 1
ATOM 1602 C CA . GLU A 1 206 ? -7.132 -11.553 9.585 1.00 19.91 206 GLU A CA 1
ATOM 1603 C C . GLU A 1 206 ? -6.749 -12.869 8.969 1.00 19.34 206 GLU A C 1
ATOM 1604 O O . GLU A 1 206 ? -6.781 -13.904 9.658 1.00 18.78 206 GLU A O 1
ATOM 1610 N N . ALA A 1 207 ? -6.409 -12.869 7.684 1.00 18.46 207 ALA A N 1
ATOM 1611 C CA . ALA A 1 207 ? -5.971 -14.125 7.024 1.00 18.01 207 ALA A CA 1
ATOM 1612 C C . ALA A 1 207 ? -5.179 -13.850 5.785 1.00 18.40 207 ALA A C 1
ATOM 1613 O O . ALA A 1 207 ? -5.303 -12.774 5.181 1.00 18.30 207 ALA A O 1
ATOM 1615 N N . TRP A 1 208 ? -4.341 -14.804 5.419 1.00 18.21 208 TRP A N 1
ATOM 1616 C CA . TRP A 1 208 ? -3.666 -14.810 4.122 1.00 18.89 208 TRP A CA 1
ATOM 1617 C C . TRP A 1 208 ? -3.603 -16.225 3.596 1.00 18.35 208 TRP A C 1
ATOM 1618 O O . TRP A 1 208 ? -3.609 -17.190 4.367 1.00 18.13 208 TRP A O 1
ATOM 1629 N N . ALA A 1 209 ? -3.633 -16.371 2.247 1.00 16.94 209 ALA A N 1
ATOM 1630 C CA . ALA A 1 209 ? -3.696 -17.667 1.591 1.00 16.96 209 ALA A CA 1
ATOM 1631 C C . ALA A 1 209 ? -3.003 -17.629 0.251 1.00 16.90 209 ALA A C 1
ATOM 1632 O O . ALA A 1 209 ? -2.991 -16.586 -0.399 1.00 16.93 209 ALA A O 1
ATOM 1634 N N . THR A 1 210 ? -2.435 -18.780 -0.127 1.00 17.56 210 THR A N 1
ATOM 1635 C CA . THR A 1 210 ? -1.841 -18.981 -1.458 1.00 18.71 210 THR A CA 1
ATOM 1636 C C . THR A 1 210 ? -2.283 -20.351 -1.988 1.00 17.83 210 THR A C 1
ATOM 1637 O O . THR A 1 210 ? -2.530 -21.285 -1.215 1.00 17.93 210 THR A O 1
ATOM 1641 N N . SER A 1 211 ? -2.384 -20.500 -3.328 1.00 17.21 211 SER A N 1
ATOM 1642 C CA . SER A 1 211 ? -2.698 -21.821 -3.939 1.00 17.41 211 SER A CA 1
ATOM 1643 C C . SER A 1 211 ? -2.029 -21.961 -5.309 1.00 17.69 211 SER A C 1
ATOM 1644 O O . SER A 1 211 ? -1.710 -20.971 -5.951 1.00 17.78 211 SER A O 1
ATOM 1647 N N . ALA A 1 212 ? -1.850 -23.220 -5.722 1.00 17.84 212 ALA A N 1
ATOM 1648 C CA . ALA A 1 212 ? -1.393 -23.533 -7.049 1.00 19.21 212 ALA A CA 1
ATOM 1649 C C . ALA A 1 212 ? -2.146 -24.730 -7.575 1.00 19.38 212 ALA A C 1
ATOM 1650 O O . ALA A 1 212 ? -2.454 -25.643 -6.819 1.00 18.92 212 ALA A O 1
ATOM 1652 N N . LYS A 1 213 ? -2.494 -24.699 -8.862 1.00 19.93 213 LYS A N 1
ATOM 1653 C CA . LYS A 1 213 ? -3.193 -25.826 -9.460 1.00 20.36 213 LYS A CA 1
ATOM 1654 C C . LYS A 1 213 ? -2.698 -26.147 -10.844 1.00 20.66 213 LYS A C 1
ATOM 1655 O O . LYS A 1 213 ? -2.124 -25.277 -11.487 1.00 20.96 213 LYS A O 1
ATOM 1661 N N . TYR A 1 214 ? -2.813 -27.410 -11.226 1.00 20.48 214 TYR A N 1
ATOM 1662 C CA . TYR A 1 214 ? -2.599 -27.876 -12.622 1.00 20.45 214 TYR A CA 1
ATOM 1663 C C . TYR A 1 214 ? -3.893 -28.544 -13.086 1.00 20.56 214 TYR A C 1
ATOM 1664 O O . TYR A 1 214 ? -4.404 -29.443 -12.433 1.00 20.65 214 TYR A O 1
ATOM 1673 N N . ASP A 1 215 ? -4.469 -28.088 -14.217 1.00 21.38 215 ASP A N 1
ATOM 1674 C CA . ASP A 1 215 ? -5.780 -28.588 -14.665 1.00 21.76 215 ASP A CA 1
ATOM 1675 C C . ASP A 1 215 ? -5.700 -28.710 -16.182 1.00 22.52 215 ASP A C 1
ATOM 1676 O O . ASP A 1 215 ? -6.060 -27.783 -16.886 1.00 23.38 215 ASP A O 1
ATOM 1681 N N . ALA A 1 216 ? -5.222 -29.831 -16.657 1.00 21.88 216 ALA A N 1
ATOM 1682 C CA . ALA A 1 216 ? -5.089 -30.097 -18.080 1.00 22.46 216 ALA A CA 1
ATOM 1683 C C . ALA A 1 216 ? -4.780 -31.532 -18.305 1.00 23.68 216 ALA A C 1
ATOM 1684 O O . ALA A 1 216 ? -4.334 -32.249 -17.403 1.00 22.63 216 ALA A O 1
ATOM 1686 N N . ASN A 1 217 ? -4.904 -31.989 -19.561 1.00 24.67 217 ASN A N 1
ATOM 1687 C CA . ASN A 1 217 ? -4.453 -33.371 -19.907 1.00 26.61 217 ASN A CA 1
ATOM 1688 C C . ASN A 1 217 ? -5.075 -34.491 -19.057 1.00 25.82 217 ASN A C 1
ATOM 1689 O O . ASN A 1 217 ? -4.430 -35.504 -18.768 1.00 25.68 217 ASN A O 1
ATOM 1694 N N . ASN A 1 218 ? -6.307 -34.227 -18.606 1.00 25.36 218 ASN A N 1
ATOM 1695 C CA . ASN A 1 218 ? -7.095 -35.149 -17.774 1.00 25.37 218 ASN A CA 1
ATOM 1696 C C . ASN A 1 218 ? -6.618 -35.261 -16.330 1.00 24.32 218 ASN A C 1
ATOM 1697 O O . ASN A 1 218 ? -7.130 -36.106 -15.560 1.00 24.46 218 ASN A O 1
ATOM 1702 N N . ILE A 1 219 ? -5.678 -34.407 -15.944 1.00 22.34 219 ILE A N 1
ATOM 1703 C CA . ILE A 1 219 ? -5.099 -34.466 -14.600 1.00 21.78 219 ILE A CA 1
ATOM 1704 C C . ILE A 1 219 ? -5.541 -33.213 -13.891 1.00 20.78 219 ILE A C 1
ATOM 1705 O O . ILE A 1 219 ? -5.596 -32.115 -14.450 1.00 20.80 219 ILE A O 1
ATOM 1710 N N . TYR A 1 220 ? -5.828 -33.360 -12.599 1.00 19.55 220 TYR A N 1
ATOM 1711 C CA . TYR A 1 220 ? -6.064 -32.242 -11.718 1.00 19.32 220 TYR A CA 1
ATOM 1712 C C . TYR A 1 220 ? -5.194 -32.391 -10.495 1.00 20.14 220 TYR A C 1
ATOM 1713 O O . TYR A 1 220 ? -5.283 -33.403 -9.814 1.00 21.72 220 TYR A O 1
ATOM 1722 N N . ALA A 1 221 ? -4.430 -31.354 -10.166 1.00 18.77 221 ALA A N 1
ATOM 1723 C CA . ALA A 1 221 ? -3.665 -31.374 -8.932 1.00 18.67 221 ALA A CA 1
ATOM 1724 C C . ALA A 1 221 ? -3.643 -29.964 -8.328 1.00 19.13 221 ALA A C 1
ATOM 1725 O O . ALA A 1 221 ? -3.560 -28.963 -9.062 1.00 19.47 221 ALA A O 1
ATOM 1727 N N . ALA A 1 222 ? -3.762 -29.865 -7.016 1.00 17.92 222 ALA A N 1
ATOM 1728 C CA . ALA A 1 222 ? -3.739 -28.569 -6.385 1.00 18.05 222 ALA A CA 1
ATOM 1729 C C . ALA A 1 222 ? -3.197 -28.609 -4.952 1.00 17.84 222 ALA A C 1
ATOM 1730 O O . ALA A 1 222 ? -3.390 -29.644 -4.288 1.00 17.88 222 ALA A O 1
ATOM 1732 N N . VAL A 1 223 ? -2.600 -27.507 -4.540 1.00 17.73 223 VAL A N 1
ATOM 1733 C CA . VAL A 1 223 ? -2.128 -27.329 -3.145 1.00 18.74 223 VAL A CA 1
ATOM 1734 C C . VAL A 1 223 ? -2.500 -25.932 -2.664 1.00 18.09 223 VAL A C 1
ATOM 1735 O O . VAL A 1 223 ? -2.594 -25.008 -3.453 1.00 18.34 223 VAL A O 1
ATOM 1739 N N . MET A 1 224 ? -2.695 -25.759 -1.361 1.00 17.24 224 MET A N 1
ATOM 1740 C CA . MET A 1 224 ? -3.100 -24.523 -0.721 1.00 16.97 224 MET A CA 1
ATOM 1741 C C . MET A 1 224 ? -2.413 -24.435 0.660 1.00 17.39 224 MET A C 1
ATOM 1742 O O . MET A 1 224 ? -2.420 -25.438 1.428 1.00 17.54 224 MET A O 1
ATOM 1747 N N . TYR A 1 225 ? -1.809 -23.278 0.937 1.00 18.41 225 TYR A N 1
ATOM 1748 C CA . TYR A 1 225 ? -1.370 -22.926 2.311 1.00 19.40 225 TYR A CA 1
ATOM 1749 C C . TYR A 1 225 ? -2.007 -21.641 2.782 1.00 19.19 225 TYR A C 1
ATOM 1750 O O . TYR A 1 225 ? -2.120 -20.707 2.003 1.00 19.58 225 TYR A O 1
ATOM 1759 N N . SER A 1 226 ? -2.429 -21.541 4.053 1.00 18.02 226 SER A N 1
ATOM 1760 C CA . SER A 1 226 ? -3.007 -20.319 4.558 1.00 17.80 226 SER A CA 1
ATOM 1761 C C . SER A 1 226 ? -2.771 -20.260 6.087 1.00 18.24 226 SER A C 1
ATOM 1762 O O . SER A 1 226 ? -2.456 -21.286 6.726 1.00 17.58 226 SER A O 1
ATOM 1765 N N . GLN A 1 227 ? -2.968 -19.050 6.606 1.00 17.92 227 GLN A N 1
ATOM 1766 C CA . GLN A 1 227 ? -2.985 -18.778 8.048 1.00 18.35 227 GLN A CA 1
ATOM 1767 C C . GLN A 1 227 ? -4.124 -17.858 8.369 1.00 18.39 227 GLN A C 1
ATOM 1768 O O . GLN A 1 227 ? -4.341 -16.895 7.623 1.00 18.24 227 GLN A O 1
ATOM 1774 N N . THR A 1 228 ? -4.801 -18.093 9.500 1.00 18.04 228 THR A N 1
ATOM 1775 C CA . THR A 1 228 ? -5.827 -17.173 9.965 1.00 17.96 228 THR A CA 1
ATOM 1776 C C . THR A 1 228 ? -5.610 -16.781 11.403 1.00 18.19 228 THR A C 1
ATOM 1777 O O . THR A 1 228 ? -4.854 -17.483 12.158 1.00 18.54 228 THR A O 1
ATOM 1781 N N . TYR A 1 229 ? -6.127 -15.611 11.771 1.00 18.43 229 TYR A N 1
ATOM 1782 C CA . TYR A 1 229 ? -5.869 -14.990 13.063 1.00 19.43 229 TYR A CA 1
ATOM 1783 C C . TYR A 1 229 ? -7.172 -14.465 13.642 1.00 19.25 229 TYR A C 1
ATOM 1784 O O . TYR A 1 229 ? -7.822 -13.590 13.016 1.00 18.43 229 TYR A O 1
ATOM 1793 N N . ASN A 1 230 ? -7.613 -15.052 14.767 1.00 18.81 230 ASN A N 1
ATOM 1794 C CA . ASN A 1 230 ? -8.889 -14.674 15.458 1.00 19.12 230 ASN A CA 1
ATOM 1795 C C . ASN A 1 230 ? -10.134 -14.825 14.566 1.00 18.63 230 ASN A C 1
ATOM 1796 O O . ASN A 1 230 ? -11.125 -14.069 14.714 1.00 18.21 230 ASN A O 1
ATOM 1801 N N . MET A 1 231 ? -10.052 -15.721 13.581 1.00 17.36 231 MET A N 1
ATOM 1802 C CA . MET A 1 231 ? -11.090 -15.906 12.567 1.00 16.51 231 MET A CA 1
ATOM 1803 C C . MET A 1 231 ? -11.750 -17.260 12.516 1.00 16.75 231 MET A C 1
ATOM 1804 O O . MET A 1 231 ? -12.947 -17.375 12.149 1.00 16.36 231 MET A O 1
ATOM 1809 N N . THR A 1 232 ? -10.999 -18.324 12.800 1.00 16.49 232 THR A N 1
ATOM 1810 C CA . THR A 1 232 ? -11.484 -19.660 12.593 1.00 16.41 232 THR A CA 1
ATOM 1811 C C . THR A 1 232 ? -12.183 -20.135 13.854 1.00 16.60 232 THR A C 1
ATOM 1812 O O . THR A 1 232 ? -11.566 -20.207 14.941 1.00 16.51 232 THR A O 1
ATOM 1816 N N . PRO A 1 233 ? -13.495 -20.470 13.745 1.00 15.98 233 PRO A N 1
ATOM 1817 C CA . PRO A 1 233 ? -14.221 -20.908 14.911 1.00 16.67 233 PRO A CA 1
ATOM 1818 C C . PRO A 1 233 ? -13.836 -22.369 15.259 1.00 16.95 233 PRO A C 1
ATOM 1819 O O . PRO A 1 233 ? -13.750 -23.261 14.386 1.00 17.41 233 PRO A O 1
ATOM 1823 N N . GLU A 1 234 ? -13.714 -22.618 16.529 1.00 17.46 234 GLU A N 1
ATOM 1824 C CA . GLU A 1 234 ? -13.620 -23.986 17.064 1.00 17.67 234 GLU A CA 1
ATOM 1825 C C . GLU A 1 234 ? -14.999 -24.581 17.327 1.00 18.50 234 GLU A C 1
ATOM 1826 O O . GLU A 1 234 ? -16.027 -23.877 17.372 1.00 17.95 234 GLU A O 1
ATOM 1832 N N . GLU A 1 235 ? -15.055 -25.881 17.596 1.00 19.35 235 GLU A N 1
ATOM 1833 C CA . GLU A 1 235 ? -16.358 -26.542 17.705 1.00 20.55 235 GLU A CA 1
ATOM 1834 C C . GLU A 1 235 ? -17.122 -26.138 18.926 1.00 20.68 235 GLU A C 1
ATOM 1835 O O . GLU A 1 235 ? -18.361 -26.295 18.930 1.00 23.20 235 GLU A O 1
ATOM 1841 N N . ASP A 1 236 ? -16.467 -25.546 19.932 1.00 19.01 236 ASP A N 1
ATOM 1842 C CA . ASP A 1 236 ? -17.111 -25.040 21.151 1.00 19.17 236 ASP A CA 1
ATOM 1843 C C . ASP A 1 236 ? -17.239 -23.482 21.177 1.00 19.30 236 ASP A C 1
ATOM 1844 O O . ASP A 1 236 ? -17.517 -22.895 22.197 1.00 20.90 236 ASP A O 1
ATOM 1849 N N . ASN A 1 237 ? -17.032 -22.911 20.003 1.00 19.81 237 ASN A N 1
ATOM 1850 C CA . ASN A 1 237 ? -17.253 -21.516 19.666 1.00 20.29 237 ASN A CA 1
ATOM 1851 C C . ASN A 1 237 ? -16.177 -20.556 20.098 1.00 20.62 237 ASN A C 1
ATOM 1852 O O . ASN A 1 237 ? -16.300 -19.355 19.865 1.00 21.84 237 ASN A O 1
ATOM 1857 N N . HIS A 1 238 ? -15.087 -21.027 20.703 1.00 20.50 238 HIS A N 1
ATOM 1858 C CA . HIS A 1 238 ? -13.892 -20.226 20.793 1.00 20.12 238 HIS A CA 1
ATOM 1859 C C . HIS A 1 238 ? -13.364 -19.915 19.402 1.00 18.94 238 HIS A C 1
ATOM 1860 O O . HIS A 1 238 ? -13.580 -20.671 18.500 1.00 19.08 238 HIS A O 1
ATOM 1867 N N . PHE A 1 239 ? -12.629 -18.797 19.261 1.00 18.56 239 PHE A N 1
ATOM 1868 C CA . PHE A 1 239 ? -11.892 -18.528 18.053 1.00 18.33 239 PHE A CA 1
ATOM 1869 C C . PHE A 1 239 ? -10.408 -18.874 18.242 1.00 18.31 239 PHE A C 1
ATOM 1870 O O . PHE A 1 239 ? -9.786 -18.421 19.213 1.00 19.01 239 PHE A O 1
ATOM 1878 N N . ALA A 1 240 ? -9.863 -19.626 17.291 1.00 17.72 240 ALA A N 1
ATOM 1879 C CA . ALA A 1 240 ? -8.378 -19.872 17.319 1.00 18.06 240 ALA A CA 1
ATOM 1880 C C . ALA A 1 240 ? -7.562 -18.583 17.133 1.00 18.57 240 ALA A C 1
ATOM 1881 O O . ALA A 1 240 ? -7.786 -17.817 16.152 1.00 17.61 240 ALA A O 1
ATOM 1883 N N . GLY A 1 241 ? -6.603 -18.323 17.991 1.00 18.89 241 GLY A N 1
ATOM 1884 C CA . GLY A 1 241 ? -5.755 -17.138 17.858 1.00 19.59 241 GLY A CA 1
ATOM 1885 C C . GLY A 1 241 ? -4.980 -17.170 16.549 1.00 20.24 241 GLY A C 1
ATOM 1886 O O . GLY A 1 241 ? -4.791 -16.131 15.938 1.00 20.37 241 GLY A O 1
ATOM 1887 N N . LYS A 1 242 ? -4.591 -18.375 16.147 1.00 20.14 242 LYS A N 1
ATOM 1888 C CA . LYS A 1 242 ? -3.780 -18.583 14.921 1.00 21.16 242 LYS A CA 1
ATOM 1889 C C . LYS A 1 242 ? -4.000 -19.965 14.413 1.00 20.61 242 LYS A C 1
ATOM 1890 O O . LYS A 1 242 ? -4.155 -20.929 15.210 1.00 20.95 242 LYS A O 1
ATOM 1896 N N . THR A 1 243 ? -4.136 -20.072 13.085 1.00 19.85 243 THR A N 1
ATOM 1897 C CA . THR A 1 243 ? -4.120 -21.379 12.430 1.00 19.76 243 THR A CA 1
ATOM 1898 C C . THR A 1 243 ? -3.078 -21.441 11.357 1.00 19.57 243 THR A C 1
ATOM 1899 O O . THR A 1 243 ? -2.650 -20.409 10.811 1.00 19.32 243 THR A O 1
ATOM 1903 N N . GLN A 1 244 ? -2.666 -22.661 11.074 1.00 19.59 244 GLN A N 1
ATOM 1904 C CA . GLN A 1 244 ? -1.752 -23.009 9.957 1.00 20.05 244 GLN A CA 1
ATOM 1905 C C . GLN A 1 244 ? -2.435 -24.114 9.184 1.00 19.19 244 GLN A C 1
ATOM 1906 O O . GLN A 1 244 ? -2.734 -25.174 9.746 1.00 19.86 244 GLN A O 1
ATOM 1912 N N . ASN A 1 245 ? -2.720 -23.886 7.896 1.00 18.18 245 ASN A N 1
ATOM 1913 C CA . ASN A 1 245 ? -3.575 -24.698 7.086 1.00 17.83 245 ASN A CA 1
ATOM 1914 C C . ASN A 1 245 ? -2.883 -25.205 5.800 1.00 18.05 245 ASN A C 1
ATOM 1915 O O . ASN A 1 245 ? -2.160 -24.479 5.144 1.00 19.46 245 ASN A O 1
ATOM 1920 N N . PHE A 1 246 ? -3.058 -26.479 5.483 1.00 17.33 246 PHE A N 1
ATOM 1921 C CA . PHE A 1 246 ? -2.512 -27.047 4.244 1.00 17.60 246 PHE A CA 1
ATOM 1922 C C . PHE A 1 246 ? -3.507 -27.998 3.688 1.00 17.06 246 PHE A C 1
ATOM 1923 O O . PHE A 1 246 ? -4.101 -28.824 4.389 1.00 17.92 246 PHE A O 1
ATOM 1931 N N . GLU A 1 247 ? -3.726 -27.929 2.377 1.00 16.27 247 GLU A N 1
ATOM 1932 C CA . GLU A 1 247 ? -4.626 -28.867 1.650 1.00 16.18 247 GLU A CA 1
ATOM 1933 C C . GLU A 1 247 ? -3.923 -29.279 0.330 1.00 16.34 247 GLU A C 1
ATOM 1934 O O . GLU A 1 247 ? -3.203 -28.505 -0.261 1.00 16.28 247 GLU A O 1
ATOM 1940 N N . ALA A 1 248 ? -4.230 -30.493 -0.128 1.00 16.43 248 ALA A N 1
ATOM 1941 C CA . ALA A 1 248 ? -3.744 -30.981 -1.400 1.00 17.20 248 ALA A CA 1
ATOM 1942 C C . ALA A 1 248 ? -4.753 -31.917 -1.973 1.00 17.47 248 ALA A C 1
ATOM 1943 O O . ALA A 1 248 ? -5.500 -32.609 -1.265 1.00 18.40 248 ALA A O 1
ATOM 1945 N N . VAL A 1 249 ? -4.839 -31.950 -3.283 1.00 17.04 249 VAL A N 1
ATOM 1946 C CA . VAL A 1 249 ? -5.729 -32.924 -3.980 1.00 17.44 249 VAL A CA 1
ATOM 1947 C C . VAL A 1 249 ? -5.118 -33.350 -5.348 1.00 18.16 249 VAL A C 1
ATOM 1948 O O . VAL A 1 249 ? -4.489 -32.552 -6.030 1.00 18.11 249 VAL A O 1
ATOM 1952 N N . VAL A 1 250 ? -5.313 -34.612 -5.710 1.00 18.26 250 VAL A N 1
ATOM 1953 C CA . VAL A 1 250 ? -4.974 -35.126 -7.019 1.00 18.93 250 VAL A CA 1
ATOM 1954 C C . VAL A 1 250 ? -6.115 -35.988 -7.545 1.00 17.87 250 VAL A C 1
ATOM 1955 O O . VAL A 1 250 ? -6.668 -36.785 -6.804 1.00 17.78 250 VAL A O 1
ATOM 1959 N N . GLN A 1 251 ? -6.503 -35.752 -8.817 1.00 16.76 251 GLN A N 1
ATOM 1960 C CA . GLN A 1 251 ? -7.560 -36.472 -9.479 1.00 16.84 251 GLN A CA 1
ATOM 1961 C C . GLN A 1 251 ? -7.157 -36.798 -10.925 1.00 17.82 251 GLN A C 1
ATOM 1962 O O . GLN A 1 251 ? -6.310 -36.149 -11.485 1.00 18.35 251 GLN A O 1
ATOM 1968 N N . TYR A 1 252 ? -7.788 -37.807 -11.497 1.00 18.23 252 TYR A N 1
ATOM 1969 C CA . TYR A 1 252 ? -7.610 -38.152 -12.874 1.00 19.33 252 TYR A CA 1
ATOM 1970 C C . TYR A 1 252 ? -8.932 -38.414 -13.522 1.00 19.49 252 TYR A C 1
ATOM 1971 O O . TYR A 1 252 ? -9.724 -39.165 -13.002 1.00 18.89 252 TYR A O 1
ATOM 1980 N N . GLN A 1 253 ? -9.168 -37.810 -14.681 1.00 19.77 253 GLN A N 1
ATOM 1981 C CA . GLN A 1 253 ? -10.471 -37.984 -15.391 1.00 19.99 253 GLN A CA 1
ATOM 1982 C C . GLN A 1 253 ? -10.277 -38.950 -16.533 1.00 20.52 253 GLN A C 1
ATOM 1983 O O . GLN A 1 253 ? -9.625 -38.650 -17.560 1.00 22.30 253 GLN A O 1
ATOM 1989 N N . PHE A 1 254 ? -10.821 -40.161 -16.412 1.00 20.43 254 PHE A N 1
ATOM 1990 C CA . PHE A 1 254 ? -10.919 -41.046 -17.565 1.00 21.63 254 PHE A CA 1
ATOM 1991 C C . PHE A 1 254 ? -11.988 -40.655 -18.568 1.00 22.18 254 PHE A C 1
ATOM 1992 O O . PHE A 1 254 ? -13.041 -40.132 -18.208 1.00 21.91 254 PHE A O 1
ATOM 2000 N N . ASP A 1 255 ? -11.700 -40.894 -19.851 1.00 24.29 255 ASP A N 1
ATOM 2001 C CA . ASP A 1 255 ? -12.660 -40.536 -20.919 1.00 26.48 255 ASP A CA 1
ATOM 2002 C C . ASP A 1 255 ? -14.039 -41.221 -20.754 1.00 26.32 255 ASP A C 1
ATOM 2003 O O . ASP A 1 255 ? -15.061 -40.583 -20.999 1.00 27.03 255 ASP A O 1
ATOM 2008 N N . PHE A 1 256 ? -14.054 -42.436 -20.258 1.00 26.90 256 PHE A N 1
ATOM 2009 C CA . PHE A 1 256 ? -15.331 -43.160 -20.078 1.00 27.19 256 PHE A CA 1
ATOM 2010 C C . PHE A 1 256 ? -16.163 -42.686 -18.851 1.00 25.86 256 PHE A C 1
ATOM 2011 O O . PHE A 1 256 ? -17.337 -43.055 -18.752 1.00 27.31 256 PHE A O 1
ATOM 2019 N N . GLY A 1 257 ? -15.618 -41.792 -18.003 1.00 22.88 257 GLY A N 1
ATOM 2020 C CA . GLY A 1 257 ? -16.364 -41.105 -16.983 1.00 20.09 257 GLY A CA 1
ATOM 2021 C C . GLY A 1 257 ? -15.914 -41.231 -15.538 1.00 18.33 257 GLY A C 1
ATOM 2022 O O . GLY A 1 257 ? -16.281 -40.469 -14.680 1.00 16.56 257 GLY A O 1
ATOM 2023 N N . LEU A 1 258 ? -15.114 -42.264 -15.268 1.00 18.31 258 LEU A N 1
ATOM 2024 C CA . LEU A 1 258 ? -14.554 -42.472 -13.900 1.00 18.03 258 LEU A CA 1
ATOM 2025 C C . LEU A 1 258 ? -13.551 -41.374 -13.522 1.00 17.67 258 LEU A C 1
ATOM 2026 O O . LEU A 1 258 ? -12.688 -41.042 -14.322 1.00 17.80 258 LEU A O 1
ATOM 2031 N N . ARG A 1 259 ? -13.653 -40.851 -12.298 1.00 16.64 259 ARG A N 1
ATOM 2032 C CA . ARG A 1 259 ? -12.794 -39.808 -11.819 1.00 16.47 259 ARG A CA 1
ATOM 2033 C C . ARG A 1 259 ? -12.376 -40.052 -10.362 1.00 16.34 259 ARG A C 1
ATOM 2034 O O . ARG A 1 259 ? -12.990 -39.565 -9.423 1.00 15.34 259 ARG A O 1
ATOM 2042 N N . PRO A 1 260 ? -11.262 -40.803 -10.166 1.00 16.91 260 PRO A N 1
ATOM 2043 C CA . PRO A 1 260 ? -10.725 -41.026 -8.813 1.00 16.99 260 PRO A CA 1
ATOM 2044 C C . PRO A 1 260 ? -10.097 -39.794 -8.216 1.00 16.91 260 PRO A C 1
ATOM 2045 O O . PRO A 1 260 ? -9.591 -38.948 -8.974 1.00 17.25 260 PRO A O 1
ATOM 2049 N N . SER A 1 261 ? -10.076 -39.695 -6.885 1.00 17.02 261 SER A N 1
ATOM 2050 C CA . SER A 1 261 ? -9.579 -38.526 -6.179 1.00 17.17 261 SER A CA 1
ATOM 2051 C C . SER A 1 261 ? -8.953 -38.926 -4.838 1.00 17.12 261 SER A C 1
ATOM 2052 O O . SER A 1 261 ? -9.489 -39.826 -4.118 1.00 16.81 261 SER A O 1
ATOM 2055 N N . ILE A 1 262 ? -7.817 -38.330 -4.534 1.00 17.54 262 ILE A N 1
ATOM 2056 C CA . ILE A 1 262 ? -7.208 -38.382 -3.167 1.00 18.34 262 ILE A CA 1
ATOM 2057 C C . ILE A 1 262 ? -6.932 -36.983 -2.694 1.00 17.55 262 ILE A C 1
ATOM 2058 O O . ILE A 1 262 ? -6.433 -36.145 -3.473 1.00 17.67 262 ILE A O 1
ATOM 2063 N N . GLY A 1 263 ? -7.450 -36.650 -1.493 1.00 17.19 263 GLY A N 1
ATOM 2064 C CA . GLY A 1 263 ? -7.291 -35.353 -0.931 1.00 16.80 263 GLY A CA 1
ATOM 2065 C C . GLY A 1 263 ? -6.899 -35.357 0.542 1.00 17.48 263 GLY A C 1
ATOM 2066 O O . GLY A 1 263 ? -7.112 -36.335 1.273 1.00 17.71 263 GLY A O 1
ATOM 2067 N N . TYR A 1 264 ? -6.263 -34.257 0.913 1.00 17.16 264 TYR A N 1
ATOM 2068 C CA . TYR A 1 264 ? -5.710 -34.069 2.275 1.00 17.91 264 TYR A CA 1
ATOM 2069 C C . TYR A 1 264 ? -6.130 -32.720 2.793 1.00 17.62 264 TYR A C 1
ATOM 2070 O O . TYR A 1 264 ? -5.897 -31.744 2.104 1.00 18.03 264 TYR A O 1
ATOM 2079 N N . VAL A 1 265 ? -6.630 -32.659 4.036 1.00 16.52 265 VAL A N 1
ATOM 2080 C CA . VAL A 1 265 ? -7.001 -31.354 4.677 1.00 17.07 265 VAL A CA 1
ATOM 2081 C C . VAL A 1 265 ? -6.455 -31.309 6.097 1.00 17.30 265 VAL A C 1
ATOM 2082 O O . VAL A 1 265 ? -6.705 -32.252 6.861 1.00 18.28 265 VAL A O 1
ATOM 2086 N N . GLN A 1 266 ? -5.711 -30.279 6.432 1.00 17.52 266 GLN A N 1
ATOM 2087 C CA . GLN A 1 266 ? -5.253 -30.086 7.800 1.00 19.56 266 GLN A CA 1
ATOM 2088 C C . GLN A 1 266 ? -5.395 -28.636 8.222 1.00 19.93 266 GLN A C 1
ATOM 2089 O O . GLN A 1 266 ? -5.036 -27.701 7.473 1.00 19.63 266 GLN A O 1
ATOM 2095 N N . THR A 1 267 ? -5.910 -28.414 9.437 1.00 18.32 267 THR A N 1
ATOM 2096 C CA . THR A 1 267 ? -5.962 -27.109 10.056 1.00 18.87 267 THR A CA 1
ATOM 2097 C C . THR A 1 267 ? -5.371 -27.287 11.467 1.00 19.19 267 THR A C 1
ATOM 2098 O O . THR A 1 267 ? -5.966 -28.013 12.259 1.00 19.88 267 THR A O 1
ATOM 2102 N N . LYS A 1 268 ? -4.208 -26.685 11.718 1.00 19.70 268 LYS A N 1
ATOM 2103 C CA . LYS A 1 268 ? -3.560 -26.808 13.020 1.00 20.79 268 LYS A CA 1
ATOM 2104 C C . LYS A 1 268 ? -3.800 -25.565 13.809 1.00 19.89 268 LYS A C 1
ATOM 2105 O O . LYS A 1 268 ? -3.469 -24.430 13.330 1.00 19.85 268 LYS A O 1
ATOM 2111 N N . GLY A 1 269 ? -4.401 -25.699 15.014 1.00 19.13 269 GLY A N 1
ATOM 2112 C CA . GLY A 1 269 ? -4.557 -24.535 15.878 1.00 19.86 269 GLY A CA 1
ATOM 2113 C C . GLY A 1 269 ? -3.300 -24.287 16.759 1.00 20.77 269 GLY A C 1
ATOM 2114 O O . GLY A 1 269 ? -2.733 -25.207 17.323 1.00 20.81 269 GLY A O 1
ATOM 2115 N N . LYS A 1 270 ? -2.874 -23.043 16.870 1.00 21.34 270 LYS A N 1
ATOM 2116 C CA . LYS A 1 270 ? -1.696 -22.657 17.615 1.00 23.51 270 LYS A CA 1
ATOM 2117 C C . LYS A 1 270 ? -2.133 -21.937 18.895 1.00 23.70 270 LYS A C 1
ATOM 2118 O O . LYS A 1 270 ? -2.914 -21.007 18.806 1.00 22.66 270 LYS A O 1
ATOM 2124 N N . ASP A 1 271 ? -1.586 -22.369 20.047 1.00 24.81 271 ASP A N 1
ATOM 2125 C CA . ASP A 1 271 ? -1.810 -21.681 21.363 1.00 26.24 271 ASP A CA 1
ATOM 2126 C C . ASP A 1 271 ? -3.287 -21.463 21.624 1.00 24.89 271 ASP A C 1
ATOM 2127 O O . ASP A 1 271 ? -3.778 -20.350 21.797 1.00 25.34 271 ASP A O 1
ATOM 2132 N N . LEU A 1 272 ? -4.041 -22.550 21.482 1.00 23.64 272 LEU A N 1
ATOM 2133 C CA . LEU A 1 272 ? -5.478 -22.502 21.744 1.00 21.95 272 LEU A CA 1
ATOM 2134 C C . LEU A 1 272 ? -5.739 -22.258 23.231 1.00 22.12 272 LEU A C 1
ATOM 2135 O O . LEU A 1 272 ? -4.942 -22.639 24.114 1.00 22.40 272 LEU A O 1
ATOM 2140 N N . GLN A 1 273 ? -6.857 -21.582 23.503 1.00 21.94 273 GLN A N 1
ATOM 2141 C CA . GLN A 1 273 ? -7.140 -21.157 24.862 1.00 22.86 273 GLN A CA 1
ATOM 2142 C C . GLN A 1 273 ? -7.400 -22.339 25.815 1.00 22.14 273 GLN A C 1
ATOM 2143 O O . GLN A 1 273 ? -8.078 -23.313 25.429 1.00 21.18 273 GLN A O 1
ATOM 2149 N N . SER A 1 274 ? -6.927 -22.200 27.051 1.00 22.28 274 SER A N 1
ATOM 2150 C CA A SER A 1 274 ? -7.335 -23.097 28.145 0.50 23.28 274 SER A CA 1
ATOM 2151 C CA B SER A 1 274 ? -7.335 -23.158 28.080 0.50 22.89 274 SER A CA 1
ATOM 2152 C C . SER A 1 274 ? -8.859 -23.040 28.360 1.00 22.87 274 SER A C 1
ATOM 2153 O O . SER A 1 274 ? -9.498 -22.025 28.038 1.00 22.88 274 SER A O 1
ATOM 2158 N N . ARG A 1 275 ? -9.430 -24.124 28.880 1.00 22.70 275 ARG A N 1
ATOM 2159 C CA . ARG A 1 275 ? -10.912 -24.220 29.084 1.00 22.30 275 ARG A CA 1
ATOM 2160 C C . ARG A 1 275 ? -11.130 -25.476 29.905 1.00 22.70 275 ARG A C 1
ATOM 2161 O O . ARG A 1 275 ? -10.194 -26.219 30.239 1.00 22.54 275 ARG A O 1
ATOM 2169 N N . ALA A 1 276 ? -12.366 -25.679 30.358 1.00 22.46 276 ALA A N 1
ATOM 2170 C CA . ALA A 1 276 ? -12.691 -26.886 31.088 1.00 22.86 276 ALA A CA 1
ATOM 2171 C C . ALA A 1 276 ? -12.124 -28.091 30.271 1.00 22.15 276 ALA A C 1
ATOM 2172 O O . ALA A 1 276 ? -12.399 -28.272 29.090 1.00 21.16 276 ALA A O 1
ATOM 2174 N N . GLY A 1 277 ? -11.317 -28.842 31.031 1.00 23.62 277 GLY A N 1
ATOM 2175 C CA . GLY A 1 277 ? -10.773 -30.101 30.493 1.00 23.88 277 GLY A CA 1
ATOM 2176 C C . GLY A 1 277 ? -9.566 -29.990 29.571 1.00 24.02 277 GLY A C 1
ATOM 2177 O O . GLY A 1 277 ? -9.190 -31.046 28.972 1.00 24.22 277 GLY A O 1
ATOM 2178 N N . PHE A 1 278 ? -8.991 -28.796 29.407 1.00 23.67 278 PHE A N 1
ATOM 2179 C CA . PHE A 1 278 ? -7.934 -28.624 28.384 1.00 23.47 278 PHE A CA 1
ATOM 2180 C C . PHE A 1 278 ? -7.015 -27.507 28.844 1.00 23.93 278 PHE A C 1
ATOM 2181 O O . PHE A 1 278 ? -7.444 -26.331 28.919 1.00 23.69 278 PHE A O 1
ATOM 2189 N N . SER A 1 279 ? -5.757 -27.848 29.114 1.00 24.69 279 SER A N 1
ATOM 2190 C CA . SER A 1 279 ? -4.861 -26.899 29.718 1.00 26.71 279 SER A CA 1
ATOM 2191 C C . SER A 1 279 ? -4.276 -25.869 28.722 1.00 26.92 279 SER A C 1
ATOM 2192 O O . SER A 1 279 ? -3.467 -25.004 29.173 1.00 29.42 279 SER A O 1
ATOM 2195 N N . GLY A 1 280 ? -4.558 -25.983 27.450 1.00 25.95 280 GLY A N 1
ATOM 2196 C CA . GLY A 1 280 ? -4.171 -24.971 26.464 1.00 25.91 280 GLY A CA 1
ATOM 2197 C C . GLY A 1 280 ? -3.016 -25.503 25.600 1.00 26.25 280 GLY A C 1
ATOM 2198 O O . GLY A 1 280 ? -2.396 -26.537 25.906 1.00 28.95 280 GLY A O 1
ATOM 2199 N N . GLY A 1 281 ? -2.702 -24.790 24.544 1.00 26.35 281 GLY A N 1
ATOM 2200 C CA . GLY A 1 281 ? -1.574 -25.188 23.709 1.00 25.79 281 GLY A CA 1
ATOM 2201 C C . GLY A 1 281 ? -2.049 -25.507 22.311 1.00 23.86 281 GLY A C 1
ATOM 2202 O O . GLY A 1 281 ? -3.189 -25.319 21.939 1.00 22.86 281 GLY A O 1
ATOM 2203 N N . ASP A 1 282 ? -1.144 -26.033 21.502 1.00 23.76 282 ASP A N 1
ATOM 2204 C CA . ASP A 1 282 ? -1.487 -26.361 20.126 1.00 23.28 282 ASP A CA 1
ATOM 2205 C C . ASP A 1 282 ? -2.432 -27.572 20.057 1.00 23.01 282 ASP A C 1
ATOM 2206 O O . ASP A 1 282 ? -2.346 -28.490 20.906 1.00 24.24 282 ASP A O 1
ATOM 2211 N N . ALA A 1 283 ? -3.269 -27.585 19.034 1.00 21.94 283 ALA A N 1
ATOM 2212 C CA . ALA A 1 283 ? -4.050 -28.778 18.741 1.00 22.16 283 ALA A CA 1
ATOM 2213 C C . ALA A 1 283 ? -4.511 -28.772 17.279 1.00 21.61 283 ALA A C 1
ATOM 2214 O O . ALA A 1 283 ? -4.847 -27.719 16.742 1.00 21.31 283 ALA A O 1
ATOM 2216 N N . ASP A 1 284 ? -4.571 -29.937 16.658 1.00 22.74 284 ASP A N 1
ATOM 2217 C CA . ASP A 1 284 ? -5.245 -30.022 15.333 1.00 22.24 284 ASP A CA 1
ATOM 2218 C C . ASP A 1 284 ? -6.754 -29.812 15.454 1.00 21.15 284 ASP A C 1
ATOM 2219 O O . ASP A 1 284 ? -7.434 -30.397 16.319 1.00 20.82 284 ASP A O 1
ATOM 2224 N N . LEU A 1 285 ? -7.290 -28.954 14.594 1.00 20.06 285 LEU A N 1
ATOM 2225 C CA . LEU A 1 285 ? -8.747 -28.706 14.540 1.00 19.61 285 LEU A CA 1
ATOM 2226 C C . LEU A 1 285 ? -9.426 -29.664 13.524 1.00 18.20 285 LEU A C 1
ATOM 2227 O O . LEU A 1 285 ? -10.560 -30.101 13.705 1.00 17.90 285 LEU A O 1
ATOM 2232 N N . VAL A 1 286 ? -8.702 -29.931 12.425 1.00 18.33 286 VAL A N 1
ATOM 2233 C CA . VAL A 1 286 ? -9.239 -30.723 11.252 1.00 18.01 286 VAL A CA 1
ATOM 2234 C C . VAL A 1 286 ? -8.013 -31.445 10.714 1.00 17.77 286 VAL A C 1
ATOM 2235 O O . VAL A 1 286 ? -6.939 -30.834 10.583 1.00 19.27 286 VAL A O 1
ATOM 2239 N N . LYS A 1 287 ? -8.104 -32.759 10.447 1.00 17.56 287 LYS A N 1
ATOM 2240 C CA . LYS A 1 287 ? -6.958 -33.510 9.826 1.00 18.28 287 LYS A CA 1
ATOM 2241 C C . LYS A 1 287 ? -7.457 -34.808 9.285 1.00 18.25 287 LYS A C 1
ATOM 2242 O O . LYS A 1 287 ? -7.877 -35.725 10.062 1.00 18.28 287 LYS A O 1
ATOM 2248 N N . TYR A 1 288 ? -7.580 -34.892 7.954 1.00 17.02 288 TYR A N 1
ATOM 2249 C CA . TYR A 1 288 ? -8.123 -36.134 7.341 1.00 16.76 288 TYR A CA 1
ATOM 2250 C C . TYR A 1 288 ? -7.603 -36.306 5.903 1.00 16.79 288 TYR A C 1
ATOM 2251 O O . TYR A 1 288 ? -7.195 -35.359 5.267 1.00 16.26 288 TYR A O 1
ATOM 2260 N N . ILE A 1 289 ? -7.685 -37.562 5.460 1.00 17.24 289 ILE A N 1
ATOM 2261 C CA . ILE A 1 289 ? -7.522 -37.950 4.068 1.00 17.53 289 ILE A CA 1
ATOM 2262 C C . ILE A 1 289 ? -8.842 -38.431 3.529 1.00 17.18 289 ILE A C 1
ATOM 2263 O O . ILE A 1 289 ? -9.540 -39.224 4.136 1.00 16.55 289 ILE A O 1
ATOM 2268 N N . GLU A 1 290 ? -9.204 -37.974 2.334 1.00 17.04 290 GLU A N 1
ATOM 2269 C CA . GLU A 1 290 ? -10.351 -38.491 1.604 1.00 16.69 290 GLU A CA 1
ATOM 2270 C C . GLU A 1 290 ? -9.866 -39.241 0.360 1.00 17.16 290 GLU A C 1
ATOM 2271 O O . GLU A 1 290 ? -9.119 -38.678 -0.446 1.00 17.80 290 GLU A O 1
ATOM 2277 N N . VAL A 1 291 ? -10.335 -40.477 0.211 1.00 16.73 291 VAL A N 1
ATOM 2278 C CA . VAL A 1 291 ? -10.165 -41.240 -0.990 1.00 17.28 291 VAL A CA 1
ATOM 2279 C C . VAL A 1 291 ? -11.562 -41.499 -1.524 1.00 16.98 291 VAL A C 1
ATOM 2280 O O . VAL A 1 291 ? -12.483 -41.915 -0.826 1.00 16.50 291 VAL A O 1
ATOM 2284 N N . GLY A 1 292 ? -11.793 -41.259 -2.838 1.00 16.40 292 GLY A N 1
ATOM 2285 C CA . GLY A 1 292 ? -13.099 -41.436 -3.390 1.00 16.49 292 GLY A CA 1
ATOM 2286 C C . GLY A 1 292 ? -13.056 -41.420 -4.909 1.00 16.31 292 GLY A C 1
ATOM 2287 O O . GLY A 1 292 ? -11.981 -41.348 -5.524 1.00 16.21 292 GLY A O 1
ATOM 2288 N N . THR A 1 293 ? -14.246 -41.529 -5.493 1.00 15.50 293 THR A N 1
ATOM 2289 C CA . THR A 1 293 ? -14.389 -41.526 -6.952 1.00 15.96 293 THR A CA 1
ATOM 2290 C C . THR A 1 293 ? -15.744 -40.999 -7.337 1.00 15.51 293 THR A C 1
ATOM 2291 O O . THR A 1 293 ? -16.752 -41.296 -6.653 1.00 15.54 293 THR A O 1
ATOM 2295 N N . TRP A 1 294 ? -15.801 -40.297 -8.467 1.00 14.96 294 TRP A N 1
ATOM 2296 C CA . TRP A 1 294 ? -17.039 -40.123 -9.212 1.00 14.72 294 TRP A CA 1
ATOM 2297 C C . TRP A 1 294 ? -17.089 -41.090 -10.401 1.00 15.17 294 TRP A C 1
ATOM 2298 O O . TRP A 1 294 ? -16.054 -41.571 -10.877 1.00 15.18 294 TRP A O 1
ATOM 2309 N N 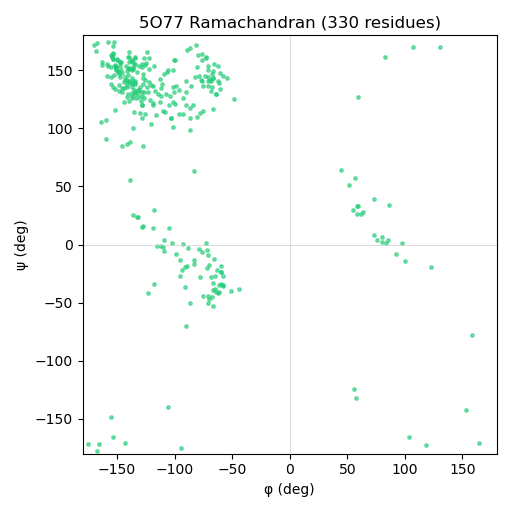. TYR A 1 295 ? -18.303 -41.352 -10.890 1.00 14.89 295 TYR A N 1
ATOM 2310 C CA . TYR A 1 295 ? -18.503 -41.875 -12.245 1.00 15.88 295 TYR A CA 1
ATOM 2311 C C . TYR A 1 295 ? -19.453 -40.922 -12.894 1.00 15.54 295 TYR A C 1
ATOM 2312 O O . TYR A 1 295 ? -20.675 -40.833 -12.498 1.00 14.84 295 TYR A O 1
ATOM 2321 N N . TYR A 1 296 ? -18.995 -40.171 -13.898 1.00 15.33 296 TYR A N 1
ATOM 2322 C CA . TYR A 1 296 ? -19.861 -39.229 -14.590 1.00 15.73 296 TYR A CA 1
ATOM 2323 C C . TYR A 1 296 ? -20.466 -39.909 -15.780 1.00 16.37 296 TYR A C 1
ATOM 2324 O O . TYR A 1 296 ? -19.763 -40.301 -16.759 1.00 17.27 296 TYR A O 1
ATOM 2333 N N . PHE A 1 297 ? -21.789 -40.150 -15.793 1.00 16.13 297 PHE A N 1
ATOM 2334 C CA . PHE A 1 297 ? -22.484 -40.684 -16.928 1.00 16.89 297 PHE A CA 1
ATOM 2335 C C . PHE A 1 297 ? -22.527 -39.717 -18.109 1.00 17.04 297 PHE A C 1
ATOM 2336 O O . PHE A 1 297 ? -22.333 -40.110 -19.293 1.00 18.57 297 PHE A O 1
ATOM 2344 N N . ASN A 1 298 ? -22.847 -38.475 -17.746 1.00 16.38 298 ASN A N 1
ATOM 2345 C CA . ASN A 1 298 ? -22.856 -37.280 -18.634 1.00 16.59 298 ASN A CA 1
ATOM 2346 C C . ASN A 1 298 ? -22.928 -36.040 -17.743 1.00 16.59 298 ASN A C 1
ATOM 2347 O O . ASN A 1 298 ? -22.806 -36.121 -16.554 1.00 15.95 298 ASN A O 1
ATOM 2352 N N . LYS A 1 299 ? -23.122 -34.874 -18.371 1.00 17.21 299 LYS A N 1
ATOM 2353 C CA . LYS A 1 299 ? -23.142 -33.639 -17.630 1.00 18.63 299 LYS A CA 1
ATOM 2354 C C . LYS A 1 299 ? -24.362 -33.473 -16.769 1.00 16.99 299 LYS A C 1
ATOM 2355 O O . LYS A 1 299 ? -24.389 -32.641 -15.854 1.00 16.75 299 LYS A O 1
ATOM 2361 N N . ASN A 1 300 ? -25.327 -34.357 -16.926 1.00 15.85 300 ASN A N 1
ATOM 2362 C CA . ASN A 1 300 ? -26.605 -34.328 -16.167 1.00 15.09 300 ASN A CA 1
ATOM 2363 C C . ASN A 1 300 ? -26.740 -35.440 -15.131 1.00 13.89 300 ASN A C 1
ATOM 2364 O O . ASN A 1 300 ? -27.696 -35.418 -14.385 1.00 12.97 300 ASN A O 1
ATOM 2369 N N . MET A 1 301 ? -25.786 -36.423 -15.052 1.00 13.59 301 MET A N 1
ATOM 2370 C CA . MET A 1 301 ? -25.959 -37.547 -14.123 1.00 13.92 301 MET A CA 1
ATOM 2371 C C . MET A 1 301 ? -24.607 -38.082 -13.682 1.00 13.42 301 MET A C 1
ATOM 2372 O O . MET A 1 301 ? -23.710 -38.353 -14.522 1.00 13.77 301 MET A O 1
ATOM 2377 N N . ASN A 1 302 ? -24.490 -38.290 -12.373 1.00 13.09 302 ASN A N 1
ATOM 2378 C CA . ASN A 1 302 ? -23.295 -38.885 -11.784 1.00 13.25 302 ASN A CA 1
ATOM 2379 C C . ASN A 1 302 ? -23.619 -39.658 -10.518 1.00 12.79 302 ASN A C 1
ATOM 2380 O O . ASN A 1 302 ? -24.643 -39.455 -9.917 1.00 13.12 302 ASN A O 1
ATOM 2385 N N . VAL A 1 303 ? -22.679 -40.590 -10.191 1.00 12.86 303 VAL A N 1
ATOM 2386 C CA . VAL A 1 303 ? -22.668 -41.218 -8.919 1.00 13.21 303 VAL A CA 1
ATOM 2387 C C . VAL A 1 303 ? -21.306 -41.056 -8.291 1.00 13.37 303 VAL A C 1
ATOM 2388 O O . VAL A 1 303 ? -20.303 -40.791 -8.975 1.00 13.86 303 VAL A O 1
ATOM 2392 N N . TYR A 1 304 ? -21.252 -41.233 -6.973 1.00 13.27 304 TYR A N 1
ATOM 2393 C CA . TYR A 1 304 ? -19.986 -41.105 -6.284 1.00 14.33 304 TYR A CA 1
ATOM 2394 C C . TYR A 1 304 ? -19.919 -41.908 -4.967 1.00 13.68 304 TYR A C 1
ATOM 2395 O O . TYR A 1 304 ? -20.931 -42.257 -4.395 1.00 13.22 304 TYR A O 1
ATOM 2404 N N . ALA A 1 305 ? -18.669 -42.141 -4.504 1.00 14.11 305 ALA A N 1
ATOM 2405 C CA . ALA A 1 305 ? -18.433 -42.748 -3.222 1.00 14.99 305 ALA A CA 1
ATOM 2406 C C . ALA A 1 305 ? -17.149 -42.193 -2.662 1.00 15.27 305 ALA A C 1
ATOM 2407 O O . ALA A 1 305 ? -16.237 -41.923 -3.399 1.00 15.48 305 ALA A O 1
ATOM 2409 N N . ALA A 1 306 ? -17.092 -42.054 -1.340 1.00 15.03 306 ALA A N 1
ATOM 2410 C CA . ALA A 1 306 ? -15.894 -41.556 -0.666 1.00 16.10 306 ALA A CA 1
ATOM 2411 C C . ALA A 1 306 ? -15.711 -42.082 0.737 1.00 16.09 306 ALA A C 1
ATOM 2412 O O . ALA A 1 306 ? -16.715 -42.441 1.385 1.00 16.51 306 ALA A O 1
ATOM 2414 N N . TYR A 1 307 ? -14.477 -42.149 1.189 1.00 15.66 307 TYR A N 1
ATOM 2415 C CA . TYR A 1 307 ? -14.164 -42.536 2.542 1.00 16.43 307 TYR A CA 1
ATOM 2416 C C . TYR A 1 307 ? -13.250 -41.459 3.147 1.00 15.87 307 TYR A C 1
ATOM 2417 O O . TYR A 1 307 ? -12.256 -41.046 2.510 1.00 16.03 307 TYR A O 1
ATOM 2426 N N . LYS A 1 308 ? -13.513 -41.112 4.396 1.00 16.05 308 LYS A N 1
ATOM 2427 C CA . LYS A 1 308 ? -12.695 -40.163 5.138 1.00 17.18 308 LYS A CA 1
ATOM 2428 C C . LYS A 1 308 ? -11.912 -40.926 6.207 1.00 18.13 308 LYS A C 1
ATOM 2429 O O . LYS A 1 308 ? -12.494 -41.425 7.177 1.00 17.87 308 LYS A O 1
ATOM 2435 N N . PHE A 1 309 ? -10.607 -40.937 6.043 1.00 18.40 309 PHE A N 1
ATOM 2436 C CA . PHE A 1 309 ? -9.712 -41.430 7.098 1.00 20.17 309 PHE A CA 1
ATOM 2437 C C . PHE A 1 309 ? -9.417 -40.275 8.038 1.00 20.36 309 PHE A C 1
ATOM 2438 O O . PHE A 1 309 ? -8.604 -39.394 7.726 1.00 20.35 309 PHE A O 1
ATOM 2446 N N . ASN A 1 310 ? -10.132 -40.212 9.169 1.00 19.93 310 ASN A N 1
ATOM 2447 C CA . ASN A 1 310 ? -9.974 -39.147 10.122 1.00 20.36 310 ASN A CA 1
ATOM 2448 C C . ASN A 1 310 ? -8.767 -39.338 10.946 1.00 21.97 310 ASN A C 1
ATOM 2449 O O . ASN A 1 310 ? -8.677 -40.330 11.687 1.00 23.94 310 ASN A O 1
ATOM 2454 N N . GLN A 1 311 ? -7.762 -38.467 10.811 1.00 21.84 311 GLN A N 1
ATOM 2455 C CA . GLN A 1 311 ? -6.464 -38.634 11.430 1.00 23.79 311 GLN A CA 1
ATOM 2456 C C . GLN A 1 311 ? -6.410 -38.032 12.844 1.00 23.69 311 GLN A C 1
ATOM 2457 O O . GLN A 1 311 ? -5.360 -38.174 13.497 1.00 25.77 311 GLN A O 1
ATOM 2463 N N . LEU A 1 312 ? -7.485 -37.401 13.305 1.00 23.32 312 LEU A N 1
ATOM 2464 C CA . LEU A 1 312 ? -7.513 -36.845 14.687 1.00 25.14 312 LEU A CA 1
ATOM 2465 C C . LEU A 1 312 ? -7.580 -37.984 15.676 1.00 27.75 312 LEU A C 1
ATOM 2466 O O . LEU A 1 312 ? -8.261 -38.976 15.398 1.00 32.35 312 LEU A O 1
ATOM 2471 N N . ASP A 1 313 ? -6.864 -37.827 16.766 1.00 30.87 313 ASP A N 1
ATOM 2472 C CA . ASP A 1 313 ? -6.898 -38.788 17.855 1.00 33.31 313 ASP A CA 1
ATOM 2473 C C . ASP A 1 313 ? -7.693 -38.198 18.983 1.00 31.23 313 ASP A C 1
ATOM 2474 O O . ASP A 1 313 ? -7.781 -36.963 19.144 1.00 30.06 313 ASP A O 1
ATOM 2479 N N . ASP A 1 314 ? -8.338 -39.088 19.736 1.00 30.80 314 ASP A N 1
ATOM 2480 C CA . ASP A 1 314 ? -9.046 -38.680 20.966 1.00 30.28 314 ASP A CA 1
ATOM 2481 C C . ASP A 1 314 ? -8.046 -38.220 21.950 1.00 28.08 314 ASP A C 1
ATOM 2482 O O . ASP A 1 314 ? -7.205 -38.979 22.352 1.00 28.37 314 ASP A O 1
ATOM 2487 N N . ASN A 1 315 ? -8.114 -36.957 22.311 1.00 25.30 315 ASN A N 1
ATOM 2488 C CA . ASN A 1 315 ? -7.260 -36.372 23.298 1.00 25.35 315 ASN A CA 1
ATOM 2489 C C . ASN A 1 315 ? -8.022 -35.363 24.126 1.00 24.02 315 ASN A C 1
ATOM 2490 O O . ASN A 1 315 ? -9.224 -35.262 23.956 1.00 22.54 315 ASN A O 1
ATOM 2495 N N . ASP A 1 316 ? -7.316 -34.596 24.963 1.00 23.25 316 ASP A N 1
ATOM 2496 C CA . ASP A 1 316 ? -7.982 -33.593 25.833 1.00 23.04 316 ASP A CA 1
ATOM 2497 C C . ASP A 1 316 ? -8.699 -32.517 25.002 1.00 21.63 316 ASP A C 1
ATOM 2498 O O . ASP A 1 316 ? -9.811 -32.130 25.325 1.00 21.39 316 ASP A O 1
ATOM 2503 N N . TYR A 1 317 ? -8.037 -32.073 23.944 1.00 20.44 317 TYR A N 1
ATOM 2504 C CA . TYR A 1 317 ? -8.655 -30.999 23.132 1.00 19.61 317 TYR A CA 1
ATOM 2505 C C . TYR A 1 317 ? -9.922 -31.512 22.446 1.00 19.11 317 TYR A C 1
ATOM 2506 O O . TYR A 1 317 ? -10.959 -30.830 22.444 1.00 18.32 317 TYR A O 1
ATOM 2515 N N . THR A 1 318 ? -9.836 -32.628 21.724 1.00 19.25 318 THR A N 1
ATOM 2516 C CA . THR A 1 318 ? -11.010 -33.117 20.982 1.00 19.30 318 THR A CA 1
ATOM 2517 C C . THR A 1 318 ? -12.191 -33.371 21.936 1.00 20.57 318 THR A C 1
ATOM 2518 O O . THR A 1 318 ? -13.367 -33.109 21.570 1.00 20.20 318 THR A O 1
ATOM 2522 N N . LYS A 1 319 ? -11.912 -33.828 23.123 1.00 22.29 319 LYS A N 1
ATOM 2523 C CA . LYS A 1 319 ? -12.984 -34.053 24.127 1.00 23.96 319 LYS A CA 1
ATOM 2524 C C . LYS A 1 319 ? -13.547 -32.778 24.614 1.00 23.34 319 LYS A C 1
ATOM 2525 O O . LYS A 1 319 ? -14.784 -32.650 24.709 1.00 22.69 319 LYS A O 1
ATOM 2531 N N . ALA A 1 320 ? -12.669 -31.828 24.969 1.00 22.54 320 ALA A N 1
ATOM 2532 C CA . ALA A 1 320 ? -13.098 -30.554 25.507 1.00 22.43 320 ALA A CA 1
ATOM 2533 C C . ALA A 1 320 ? -13.900 -29.728 24.510 1.00 21.98 320 ALA A C 1
ATOM 2534 O O . ALA A 1 320 ? -14.946 -29.170 24.858 1.00 22.79 320 ALA A O 1
ATOM 2536 N N . ALA A 1 321 ? -13.480 -29.729 23.262 1.00 20.70 321 ALA A N 1
ATOM 2537 C CA . ALA A 1 321 ? -14.092 -28.859 22.261 1.00 20.85 321 ALA A CA 1
ATOM 2538 C C . ALA A 1 321 ? -15.217 -29.560 21.588 1.00 21.40 321 ALA A C 1
ATOM 2539 O O . ALA A 1 321 ? -16.033 -28.871 20.902 1.00 21.67 321 ALA A O 1
ATOM 2541 N N . GLY A 1 322 ? -15.280 -30.906 21.652 1.00 21.56 322 GLY A N 1
ATOM 2542 C CA . GLY A 1 322 ? -16.355 -31.656 20.979 1.00 21.57 322 GLY A CA 1
ATOM 2543 C C . GLY A 1 322 ? -16.112 -31.989 19.544 1.00 21.31 322 GLY A C 1
ATOM 2544 O O . GLY A 1 322 ? -17.041 -31.939 18.680 1.00 21.65 322 GLY A O 1
ATOM 2545 N N . VAL A 1 323 ? -14.864 -32.254 19.178 1.00 20.49 323 VAL A N 1
ATOM 2546 C CA . VAL A 1 323 ? -14.446 -32.465 17.783 1.00 20.93 323 VAL A CA 1
ATOM 2547 C C . VAL A 1 323 ? -14.572 -33.953 17.449 1.00 20.83 323 VAL A C 1
ATOM 2548 O O . VAL A 1 323 ? -14.046 -34.775 18.173 1.00 22.26 323 VAL A O 1
ATOM 2552 N N . ALA A 1 324 ? -15.213 -34.282 16.315 1.00 21.68 324 ALA A N 1
ATOM 2553 C CA . ALA A 1 324 ? -15.351 -35.685 15.942 1.00 22.19 324 ALA A CA 1
ATOM 2554 C C . ALA A 1 324 ? -14.034 -36.282 15.387 1.00 22.17 324 ALA A C 1
ATOM 2555 O O . ALA A 1 324 ? -13.342 -35.645 14.545 1.00 22.45 324 ALA A O 1
ATOM 2557 N N . THR A 1 325 ? -13.735 -37.475 15.839 1.00 22.16 325 THR A N 1
ATOM 2558 C CA . THR A 1 325 ? -12.473 -38.180 15.491 1.00 23.05 325 THR A CA 1
ATOM 2559 C C . THR A 1 325 ? -12.721 -39.458 14.677 1.00 23.52 325 THR A C 1
ATOM 2560 O O . THR A 1 325 ? -11.794 -40.160 14.284 1.00 24.03 325 THR A O 1
ATOM 2564 N N . ASP A 1 326 ? -13.972 -39.786 14.422 1.00 23.38 326 ASP A N 1
ATOM 2565 C CA . ASP A 1 326 ? -14.358 -41.009 13.777 1.00 24.96 326 ASP A CA 1
ATOM 2566 C C . ASP A 1 326 ? -14.169 -40.877 12.229 1.00 22.06 326 ASP A C 1
ATOM 2567 O O . ASP A 1 326 ? -14.273 -39.762 11.643 1.00 20.31 326 ASP A O 1
ATOM 2572 N N . ASP A 1 327 ? -13.932 -42.016 11.583 1.00 20.31 327 ASP A N 1
ATOM 2573 C CA . ASP A 1 327 ? -13.942 -42.095 10.130 1.00 20.03 327 ASP A CA 1
ATOM 2574 C C . ASP A 1 327 ? -15.353 -42.011 9.612 1.00 19.20 327 ASP A C 1
ATOM 2575 O O . ASP A 1 327 ? -16.324 -42.237 10.336 1.00 18.87 327 ASP A O 1
ATOM 2580 N N . GLN A 1 328 ? -15.471 -41.664 8.338 1.00 18.25 328 GLN A N 1
ATOM 2581 C CA . GLN A 1 328 ? -16.804 -41.570 7.694 1.00 18.47 328 GLN A CA 1
ATOM 2582 C C . GLN A 1 328 ? -16.750 -42.144 6.265 1.00 17.64 328 GLN A C 1
ATOM 2583 O O . GLN A 1 328 ? -15.705 -42.326 5.678 1.00 17.24 328 GLN A O 1
ATOM 2589 N N . ALA A 1 329 ? -17.929 -42.476 5.730 1.00 17.03 329 ALA A N 1
ATOM 2590 C CA . ALA A 1 329 ? -18.072 -42.887 4.353 1.00 16.79 329 ALA A CA 1
ATOM 2591 C C . ALA A 1 329 ? -19.358 -42.328 3.754 1.00 16.47 329 ALA A C 1
ATOM 2592 O O . ALA A 1 329 ? -20.353 -42.088 4.489 1.00 17.43 329 ALA A O 1
ATOM 2594 N N . ALA A 1 330 ? -19.396 -42.149 2.434 1.00 15.13 330 ALA A N 1
ATOM 2595 C CA . ALA A 1 330 ? -20.581 -41.593 1.776 1.00 14.74 330 ALA A CA 1
ATOM 2596 C C . ALA A 1 330 ? -20.765 -42.189 0.416 1.00 14.70 330 ALA A C 1
ATOM 2597 O O . ALA A 1 330 ? -19.742 -42.492 -0.280 1.00 15.16 330 ALA A O 1
ATOM 2599 N N . VAL A 1 331 ? -22.026 -42.277 -0.025 1.00 14.16 331 VAL A N 1
ATOM 2600 C CA . VAL A 1 331 ? -22.346 -42.553 -1.389 1.00 14.66 331 VAL A CA 1
ATOM 2601 C C . VAL A 1 331 ? -23.446 -41.618 -1.828 1.00 14.07 331 VAL A C 1
ATOM 2602 O O . VAL A 1 331 ? -24.305 -41.246 -1.024 1.00 15.10 331 VAL A O 1
ATOM 2606 N N . GLY A 1 332 ? -23.493 -41.381 -3.130 1.00 13.31 332 GLY A N 1
ATOM 2607 C CA . GLY A 1 332 ? -24.543 -40.524 -3.692 1.00 13.46 332 GLY A CA 1
ATOM 2608 C C . GLY A 1 332 ? -24.849 -40.789 -5.148 1.00 12.60 332 GLY A C 1
ATOM 2609 O O . GLY A 1 332 ? -24.041 -41.312 -5.899 1.00 12.51 332 GLY A O 1
ATOM 2610 N N . ILE A 1 333 ? -26.000 -40.298 -5.556 1.00 12.58 333 ILE A N 1
ATOM 2611 C CA . ILE A 1 333 ? -26.500 -40.348 -6.925 1.00 12.58 333 ILE A CA 1
ATOM 2612 C C . ILE A 1 333 ? -27.114 -38.933 -7.205 1.00 12.09 333 ILE A C 1
ATOM 2613 O O . ILE A 1 333 ? -27.923 -38.469 -6.384 1.00 12.09 333 ILE A O 1
ATOM 2618 N N . VAL A 1 334 ? -26.727 -38.356 -8.319 1.00 12.18 334 VAL A N 1
ATOM 2619 C CA . VAL A 1 334 ? -27.101 -36.914 -8.621 1.00 12.14 334 VAL A CA 1
ATOM 2620 C C . VAL A 1 334 ? -2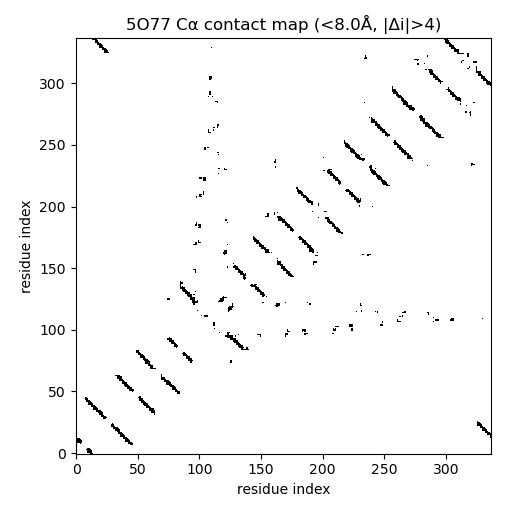7.663 -36.787 -10.023 1.00 11.91 334 VAL A C 1
ATOM 2621 O O . VAL A 1 334 ? -27.009 -37.233 -10.994 1.00 12.22 334 VAL A O 1
ATOM 2625 N N . TYR A 1 335 ? -28.841 -36.200 -10.122 1.00 11.59 335 TYR A N 1
ATOM 2626 C CA . TYR A 1 335 ? -29.333 -35.673 -11.372 1.00 11.99 335 TYR A CA 1
ATOM 2627 C C . TYR A 1 335 ? -29.123 -34.159 -11.329 1.00 12.16 335 TYR A C 1
ATOM 2628 O O . TYR A 1 335 ? -29.522 -33.547 -10.317 1.00 12.11 335 TYR A O 1
ATOM 2637 N N . GLN A 1 336 ? -28.628 -33.584 -12.396 1.00 12.65 336 GLN A N 1
ATOM 2638 C CA . GLN A 1 336 ? -28.396 -32.102 -12.403 1.00 13.92 336 GLN A CA 1
ATOM 2639 C C . GLN A 1 336 ? -28.762 -31.526 -13.686 1.00 14.06 336 GLN A C 1
ATOM 2640 O O . GLN A 1 336 ? -28.737 -32.187 -14.753 1.00 14.55 336 GLN A O 1
ATOM 2646 N N . PHE A 1 337 ? -29.057 -30.215 -13.724 1.00 13.98 337 PHE A N 1
ATOM 2647 C CA . PHE A 1 337 ? -29.544 -29.547 -14.871 1.00 14.48 337 PHE A CA 1
ATOM 2648 C C . PHE A 1 337 ? -29.119 -28.041 -14.956 1.00 15.16 337 PHE A C 1
ATOM 2649 O O . PHE A 1 337 ? -28.568 -27.548 -13.935 1.00 15.15 337 PHE A O 1
#

Secondary structure (DSSP, 8-state):
-EEEEETTEEEEEEEEEEEEEEEEESSS-EEEE--EEEEEEEEEEE-SSS-EEEEEEEEEEE-SSPTTS--EEEEEEEEEEE-GGG-EEEEEEEE-TTHHHHTTT---SS--S-SS--TTSTTSSEEEEEEEEEESSTTTTSTTEEEEEEEE--B-SSS-GGG-B-SEEEEEEEEE-TTSEEEEEEEEEEEPPHHHHTTSS-SEEEEEEEEEEEEETTEEEEEEEEEEES-PBPTTSPBPSEEEEEEEEEEE--TTSEEEEEEEEEEEEEEEPPBTTB--EEEEEEEEEEEEEEEEEETTEEEEEEEEEE-----HHHHHHT----EEEEEEEEEE-

InterPro domains:
  IPR001702 Porin, Gram-negative type [PF00267] (27-358)
  IPR001702 Porin, Gram-negative type [PR00182] (53-64)
  IPR001702 Porin, Gram-negative type [PR00182] (95-105)
  IPR001702 Porin, Gram-negative type [PR00182] (152-163)
  IPR001702 Porin, Gram-negative type [PR00182] (226-238)
  IPR001702 Porin, Gram-negative type [PR00182] (310-327)
  IPR001897 Porin, gammaproteobacterial [PR00183] (22-38)
  IPR001897 Porin, gammaproteobacterial [PR00183] (52-70)
  IPR001897 Porin, gammaproteobacterial [PR00183] (95-117)
  IPR001897 Porin, gammaproteobacterial [PR00183] (150-172)
  IPR001897 Porin, gammaproteobacterial [PR00183] (232-249)
  IPR001897 Porin, gammaproteobacterial [PR00183] (261-280)
  IPR023614 Porin domain superfamily [G3DSA:2.40.160.10] (22-358)
  IPR033900 Porin domain, Gram-negative type [cd00342] (30-358)
  IPR050298 Gram-negative bacterial outer membrane porin [PTHR34501] (18-358)

CATH classification: 2.40.160.10

Organism: Klebsiella pneumoniae (NCBI:txid573)

B-factor: mean 20.52, std 7.57, range [10.01, 57.67]

Sequence (337 aa):
AEIYNKNGNKLDFYGKMVGEHVWTTNGDTSSDDTTYARIGLKGETQINDQLIGYGQWEYNMDASNVEGSQTTKTRLAFAGLKAGEYGSFDYGRNYGAIYDVEAATDMLVEWGGDGWNYTDNYMTGRTNGVATYRNSDDFFGLVDGLSFALQYQGKNDHDRAIRKQNGDGFSTAATYAFDNGIALSAGYYSSSNRSVDQKADGNGDKAEAWATSAKYDANNIYAAVMYSQTYNMTPEEDNHFAGKTQNFEAVVQYQFDFGLRPSIGYVQTKGKDLQSSRAGFSGGDADLVKYIEVGTWYYFNKNMNVYAAYKFNQLDDNDYTKAAGVATDDQAAVGIVYQF

Foldseek 3Di:
DWPDDPPQKTKDKKWKWKFKKKWWDDPDIDIFTFTWIKIKMWMWGDDDVFKIKIWIWMKIWTPRDDPVPIDMDTQDTKIKMAGALVWIKMWFFAAAQQCVQLVQQQDDDPDGLQFQADDLFARRTTHGTKIKTKGAANSVPHHQKIKMKIWGAWPADDDDLLNTFHTWIKMKIKGADPQQKIKMKMKIKGFGHPVLCVVVLDGMKMKIKIKMWGDDPQKTKMKMWMKIAQTGAALQGGGFRMKTWMKIKIWGADPQFKIKMKMWTWIKGAQADDDVQRHTGIDTRFTWMKTKMKGDNDPFKIKIKIKIQQPHDDDSVCVGRVGDRTIMMMIMIMGID

Nearest PDB structures (foldseek):
  5o77-assembly1_A  TM=1.003E+00  e=1.595E-75  Klebsiella pneumoniae
  5o78-assembly1_C  TM=9.978E-01  e=1.560E-66  Klebsiella aerogenes
  6v78-assembly1_C  TM=9.510E-01  e=7.170E-48  Klebsiella pneumoniae
  2xe1-assembly1_A  TM=9.660E-01  e=7.513E-46  Escherichia coli
  3upg-assembly1_A  TM=9.499E-01  e=7.517E-41  Salmonella enterica subsp. enterica serovar Typhimurium